Protein AF-A0A1H3K9R6-F1 (afdb_monomer)

Sequence (189 aa):
MIKTRIEKKATNISVLAAIGVRRDGQKVLLAIRNMGGESTAAWRQFLDDLDARDLKRPEFAIVDGAPGLEAALVALWGDDLPIQRCTVHKHRNLLAHAPEHVQDELTEDYRDMIYADTADEVEQKRKAFLRKWHLKCRAVADSLGSLESTAEAVPSELRSANTSRSCRASKVRELESGSLGNCNQINGS

Secondary structure (DSSP, 8-state):
-EEEEETTEEEEE--EEEEEE-TT--EEEEEEE--SS--HHHHHHHHHHHHTTT-PPPS-EEE---HHHHHHHHHHH-TTS-EEE-HHHHHHHHHHHS-GGGHHHHHHHHHHHHT-SSHHHHHHHHHHHHHHHHHH-HHHHHHH-SSS-S-S---GGGHHHHHSTT--SEEEE----S-----------

Nearest PDB structures (foldseek):
  6xgx-assembly1_B  TM=8.208E-01  e=1.253E-06  Acetivibrio thermocellus ATCC 27405
  6xg8-assembly1_A  TM=7.656E-01  e=5.346E-05  Acetivibrio thermocellus ATCC 27405
  6xgw-assembly1_B  TM=8.226E-01  e=2.516E-04  Acetivibrio thermocellus ATCC 27405
  6xg8-assembly1_B  TM=7.875E-01  e=2.835E-04  Acetivibrio thermocellus ATCC 27405

Mean predicted aligned error: 10.32 Å

pLDDT: mean 76.58, std 21.95, range [25.58, 97.94]

Solvent-accessible surface area (backbone atoms only — not comparable to full-atom values): 11107 Å² total; per-residue (Å²): 116,48,84,40,74,58,94,89,39,84,42,79,41,55,60,52,37,34,29,33,35,42,90,89,66,50,76,41,81,75,47,73,45,74,60,87,53,71,44,36,68,41,37,34,57,55,48,50,57,39,42,76,69,66,53,61,84,44,80,40,35,35,34,73,68,55,66,21,46,55,53,24,48,34,75,73,64,38,85,84,50,48,63,31,50,28,56,56,50,48,49,54,54,36,49,74,51,42,61,76,95,50,41,66,63,49,50,49,58,50,48,59,25,77,65,43,92,43,56,69,52,24,52,53,38,46,55,52,48,41,60,52,27,49,72,76,38,47,58,28,33,52,68,72,60,90,73,86,47,83,58,68,75,66,54,78,85,46,48,70,68,44,65,42,95,77,63,82,30,41,28,38,30,54,85,84,87,78,79,90,74,87,81,85,81,87,83,89,134

Structure (mmCIF, N/CA/C/O backbone):
data_AF-A0A1H3K9R6-F1
#
_entry.id   AF-A0A1H3K9R6-F1
#
loop_
_atom_site.group_PDB
_atom_site.id
_atom_site.type_symbol
_atom_site.label_atom_id
_atom_site.label_alt_id
_atom_site.label_comp_id
_atom_site.label_asym_id
_atom_site.label_entity_id
_atom_site.label_seq_id
_atom_site.pdbx_PDB_ins_code
_atom_site.Cartn_x
_atom_site.Cartn_y
_atom_site.Cartn_z
_atom_site.occupancy
_atom_site.B_iso_or_equiv
_atom_site.auth_seq_id
_atom_site.auth_comp_id
_atom_site.auth_asym_id
_atom_site.auth_atom_id
_atom_site.pdbx_PDB_model_num
ATOM 1 N N . MET A 1 1 ? 15.599 -2.811 4.696 1.00 58.03 1 MET A N 1
ATOM 2 C CA . MET A 1 1 ? 16.923 -2.331 5.133 1.00 58.03 1 MET A CA 1
ATOM 3 C C . MET A 1 1 ? 17.788 -3.516 5.526 1.00 58.03 1 MET A C 1
ATOM 5 O O . MET A 1 1 ? 17.399 -4.281 6.405 1.00 58.03 1 MET A O 1
ATOM 9 N N . ILE A 1 2 ? 18.908 -3.699 4.830 1.00 65.44 2 ILE A N 1
ATOM 10 C CA . ILE A 1 2 ? 19.890 -4.751 5.114 1.00 65.44 2 ILE A CA 1
ATOM 11 C C . ILE A 1 2 ? 21.115 -4.071 5.726 1.00 65.44 2 ILE A C 1
ATOM 13 O O . ILE A 1 2 ? 21.633 -3.104 5.164 1.00 65.44 2 ILE A O 1
ATOM 17 N N . LYS A 1 3 ? 21.562 -4.557 6.889 1.00 66.31 3 LYS A N 1
ATOM 18 C CA . LYS A 1 3 ? 22.838 -4.139 7.475 1.00 66.31 3 LYS A CA 1
ATOM 19 C C . LYS A 1 3 ? 23.950 -4.805 6.682 1.00 66.31 3 LYS A C 1
ATOM 21 O O . LYS A 1 3 ? 24.054 -6.028 6.678 1.00 66.31 3 LYS A O 1
ATOM 26 N N . THR A 1 4 ? 24.770 -4.004 6.023 1.00 65.06 4 THR A N 1
ATOM 27 C CA . THR A 1 4 ? 25.935 -4.486 5.279 1.00 65.06 4 THR A CA 1
ATOM 28 C C . THR A 1 4 ? 27.189 -3.807 5.812 1.00 65.06 4 THR A C 1
ATOM 30 O O . THR A 1 4 ? 27.116 -2.739 6.423 1.00 65.06 4 THR A O 1
ATOM 33 N N . ARG A 1 5 ? 28.348 -4.441 5.636 1.00 64.88 5 ARG A N 1
ATOM 34 C CA . ARG A 1 5 ? 29.635 -3.851 6.003 1.00 64.88 5 ARG A CA 1
ATOM 35 C C . ARG A 1 5 ? 30.347 -3.430 4.724 1.00 64.88 5 ARG A C 1
ATOM 37 O O . ARG A 1 5 ? 30.852 -4.285 4.007 1.00 64.88 5 ARG A O 1
ATOM 44 N N . ILE A 1 6 ? 30.386 -2.127 4.463 1.00 71.38 6 ILE A N 1
ATOM 45 C CA . ILE A 1 6 ? 31.146 -1.524 3.361 1.00 71.38 6 ILE A CA 1
ATOM 46 C C . ILE A 1 6 ? 32.340 -0.803 3.989 1.00 71.38 6 ILE A C 1
ATOM 48 O O . ILE A 1 6 ? 32.167 -0.046 4.940 1.00 71.38 6 ILE A O 1
ATOM 52 N N . GLU A 1 7 ? 33.559 -1.100 3.528 1.00 61.25 7 GLU A N 1
ATOM 53 C CA . GLU A 1 7 ? 34.804 -0.472 4.015 1.00 61.25 7 GLU A CA 1
ATOM 54 C C . GLU A 1 7 ? 34.930 -0.424 5.553 1.00 61.25 7 GLU A C 1
ATOM 56 O O . GLU A 1 7 ? 35.248 0.596 6.161 1.00 61.25 7 GLU A O 1
ATOM 61 N N . LYS A 1 8 ? 34.643 -1.554 6.216 1.00 64.25 8 LYS A N 1
ATOM 62 C CA . LYS A 1 8 ? 34.654 -1.720 7.688 1.00 64.25 8 LYS A CA 1
ATOM 63 C C . LYS A 1 8 ? 33.611 -0.889 8.459 1.00 64.25 8 LYS A C 1
ATOM 65 O O . LYS A 1 8 ? 33.508 -1.073 9.673 1.00 64.25 8 LYS A O 1
ATOM 70 N N . LYS A 1 9 ? 32.773 -0.083 7.799 1.00 61.00 9 LYS A N 1
ATOM 71 C CA . LYS A 1 9 ? 31.630 0.615 8.408 1.00 61.00 9 LYS A CA 1
ATOM 72 C C . LYS A 1 9 ? 30.334 -0.163 8.186 1.00 61.00 9 LYS A C 1
ATOM 74 O O . LYS A 1 9 ? 30.090 -0.711 7.113 1.00 61.00 9 LYS A O 1
ATOM 79 N N . ALA A 1 10 ? 29.520 -0.257 9.236 1.00 69.12 10 ALA A N 1
ATOM 80 C CA . ALA A 1 10 ? 28.186 -0.832 9.137 1.00 69.12 10 ALA A CA 1
ATOM 81 C C . ALA A 1 10 ? 27.250 0.216 8.527 1.00 69.12 10 ALA A C 1
ATOM 83 O O . ALA A 1 10 ? 26.953 1.223 9.168 1.00 69.12 10 ALA A O 1
ATOM 84 N N . THR A 1 11 ? 26.796 -0.036 7.304 1.00 70.88 11 THR A N 1
ATOM 85 C CA . THR A 1 11 ? 25.913 0.863 6.562 1.00 70.88 11 THR A CA 1
ATOM 86 C C . THR A 1 11 ? 24.599 0.153 6.278 1.00 70.88 11 THR A C 1
ATOM 88 O O . THR A 1 11 ? 24.551 -1.019 5.885 1.00 70.88 11 THR A O 1
ATOM 91 N N . ASN A 1 12 ? 23.511 0.878 6.502 1.00 70.75 12 ASN A N 1
ATOM 92 C CA . ASN A 1 12 ? 22.177 0.439 6.146 1.00 70.75 12 ASN A CA 1
ATOM 93 C C . ASN A 1 12 ? 21.942 0.704 4.662 1.00 70.75 12 ASN A C 1
ATOM 95 O O . ASN A 1 12 ? 22.048 1.843 4.219 1.00 70.75 12 ASN A O 1
ATOM 99 N N . ILE A 1 13 ? 21.599 -0.343 3.916 1.00 76.00 13 ILE A N 1
ATOM 100 C CA . ILE A 1 13 ? 21.262 -0.236 2.497 1.00 76.00 13 ILE A CA 1
ATOM 101 C C . ILE A 1 13 ? 19.768 -0.510 2.315 1.00 76.00 13 ILE A C 1
ATOM 103 O O . ILE A 1 13 ? 19.229 -1.495 2.848 1.00 76.00 13 ILE A O 1
ATOM 107 N N . SER A 1 14 ? 19.102 0.372 1.568 1.00 77.25 14 SER A N 1
ATOM 108 C CA . SER A 1 14 ? 17.768 0.119 1.025 1.00 77.25 14 SER A CA 1
ATOM 109 C C . SER A 1 14 ? 17.888 -0.728 -0.233 1.00 77.25 14 SER A C 1
ATOM 111 O O . SER A 1 14 ? 18.695 -0.457 -1.118 1.00 77.25 14 SER A O 1
ATOM 113 N N . VAL A 1 15 ? 17.086 -1.785 -0.282 1.00 86.69 15 VAL A N 1
ATOM 114 C CA . VAL A 1 15 ? 16.981 -2.668 -1.439 1.00 86.69 15 VAL A CA 1
ATOM 115 C C . VAL A 1 15 ? 15.548 -2.624 -1.924 1.00 86.69 15 VAL A C 1
ATOM 117 O O . VAL A 1 15 ? 14.623 -2.672 -1.113 1.00 86.69 15 VAL A O 1
ATOM 120 N N . LEU A 1 16 ? 15.390 -2.541 -3.236 1.00 89.00 16 LEU A N 1
ATOM 121 C CA . LEU A 1 16 ? 14.106 -2.632 -3.903 1.00 89.00 16 LEU A CA 1
ATOM 122 C C . LEU A 1 16 ? 13.846 -4.101 -4.208 1.00 89.00 16 LEU A C 1
ATOM 124 O O . LEU A 1 16 ? 14.759 -4.829 -4.609 1.00 89.00 16 LEU A O 1
ATOM 128 N N . ALA A 1 17 ? 12.617 -4.547 -3.985 1.00 90.00 17 ALA A N 1
ATOM 129 C CA . ALA A 1 17 ? 12.212 -5.917 -4.241 1.00 90.00 17 ALA A CA 1
ATOM 130 C C . ALA A 1 17 ? 10.830 -5.945 -4.890 1.00 90.00 17 ALA A C 1
ATOM 132 O O . ALA A 1 17 ? 9.936 -5.206 -4.478 1.00 90.00 17 ALA A O 1
ATOM 133 N N . ALA A 1 18 ? 10.659 -6.850 -5.853 1.00 90.19 18 ALA A N 1
ATOM 134 C CA . ALA A 1 18 ? 9.374 -7.164 -6.464 1.00 90.19 18 ALA A CA 1
ATOM 135 C C . ALA A 1 18 ? 9.042 -8.638 -6.253 1.00 90.19 18 ALA A C 1
ATOM 137 O O . ALA A 1 18 ? 9.869 -9.520 -6.506 1.00 90.19 18 ALA A O 1
ATOM 138 N N . ILE A 1 19 ? 7.820 -8.903 -5.796 1.00 89.31 19 ILE A N 1
ATOM 139 C CA . ILE A 1 19 ? 7.291 -10.257 -5.639 1.00 89.31 19 ILE A CA 1
ATOM 140 C C . ILE A 1 19 ? 6.080 -10.415 -6.552 1.00 89.31 19 ILE A C 1
ATOM 142 O O . ILE A 1 19 ? 5.066 -9.741 -6.389 1.00 89.31 19 ILE A O 1
ATOM 146 N N . GLY A 1 20 ? 6.178 -11.359 -7.474 1.00 88.12 20 GLY A N 1
ATOM 147 C CA . GLY A 1 20 ? 5.079 -11.816 -8.296 1.00 88.12 20 GLY A CA 1
ATOM 148 C C . GLY A 1 20 ? 4.116 -12.669 -7.481 1.00 88.12 20 GLY A C 1
ATOM 149 O O . GLY A 1 20 ? 4.557 -13.451 -6.631 1.00 88.12 20 GLY A O 1
ATOM 150 N N . VAL A 1 21 ? 2.813 -12.557 -7.731 1.00 85.12 21 VAL A N 1
ATOM 151 C CA . VAL A 1 21 ? 1.867 -13.615 -7.346 1.00 85.12 21 VAL A CA 1
ATOM 152 C C . VAL A 1 21 ? 1.176 -14.173 -8.567 1.00 85.12 21 VAL A C 1
ATOM 154 O O . VAL A 1 21 ? 0.547 -13.444 -9.327 1.00 85.12 21 VAL A O 1
ATOM 157 N N . ARG A 1 22 ? 1.315 -15.486 -8.727 1.00 80.50 22 ARG A N 1
ATOM 158 C CA . ARG A 1 22 ? 0.667 -16.263 -9.776 1.00 80.50 22 ARG A CA 1
ATOM 159 C C . ARG A 1 22 ? -0.803 -16.496 -9.438 1.00 80.50 22 ARG A C 1
ATOM 161 O O . ARG A 1 22 ? -1.236 -16.321 -8.299 1.00 80.50 22 ARG A O 1
ATOM 168 N N . ARG A 1 23 ? -1.583 -16.908 -10.438 1.00 76.94 23 ARG A N 1
ATOM 169 C CA . ARG A 1 23 ? -3.021 -17.204 -10.287 1.00 76.94 23 ARG A CA 1
ATOM 170 C C . ARG A 1 23 ? -3.313 -18.306 -9.267 1.00 76.94 23 ARG A C 1
ATOM 172 O O . ARG A 1 23 ? -4.346 -18.257 -8.617 1.00 76.94 23 ARG A O 1
ATOM 179 N N . ASP A 1 24 ? -2.393 -19.248 -9.101 1.00 78.38 24 ASP A N 1
ATOM 180 C CA . ASP A 1 24 ? -2.454 -20.312 -8.091 1.00 78.38 24 ASP A CA 1
ATOM 181 C C . ASP A 1 24 ? -2.099 -19.830 -6.666 1.00 78.38 24 ASP A C 1
ATOM 183 O O . ASP A 1 24 ? -2.077 -20.619 -5.723 1.00 78.38 24 ASP A O 1
ATOM 187 N N . GLY A 1 25 ? -1.805 -18.536 -6.493 1.00 74.12 25 GLY A N 1
ATOM 188 C CA . GLY A 1 25 ? -1.407 -17.935 -5.223 1.00 74.12 25 GLY A CA 1
ATOM 189 C C . GLY A 1 25 ? 0.084 -18.074 -4.897 1.00 74.12 25 GLY A C 1
ATOM 190 O O . GLY A 1 25 ? 0.531 -17.548 -3.869 1.00 74.12 25 GLY A O 1
ATOM 191 N N . GLN A 1 26 ? 0.880 -18.728 -5.752 1.00 80.44 26 GLN A N 1
ATOM 192 C CA . GLN A 1 26 ? 2.314 -18.885 -5.536 1.00 80.44 26 GLN A CA 1
ATOM 193 C C . GLN A 1 26 ? 3.020 -17.527 -5.600 1.00 80.44 26 GLN A C 1
ATOM 195 O O . GLN A 1 26 ? 2.862 -16.753 -6.546 1.00 80.44 26 GLN A O 1
ATOM 200 N N . LYS A 1 27 ? 3.844 -17.248 -4.585 1.00 82.88 27 LYS A N 1
ATOM 201 C CA . LYS A 1 27 ? 4.715 -16.068 -4.538 1.00 82.88 27 LYS A CA 1
ATOM 202 C C . LYS A 1 27 ? 6.049 -16.386 -5.199 1.00 82.88 27 LYS A C 1
ATOM 204 O O . LYS A 1 27 ? 6.690 -17.366 -4.829 1.00 82.88 27 LYS A O 1
ATOM 209 N N . VAL A 1 28 ? 6.490 -15.523 -6.105 1.00 86.00 28 VAL A N 1
ATOM 210 C CA . VAL A 1 28 ? 7.767 -15.650 -6.817 1.00 86.00 28 VAL A CA 1
ATOM 211 C C . VAL A 1 28 ? 8.558 -14.361 -6.639 1.00 86.00 28 VAL A C 1
ATOM 213 O O . VAL A 1 28 ? 8.028 -13.276 -6.843 1.00 86.00 28 VAL A O 1
ATOM 216 N N . LEU A 1 29 ? 9.825 -14.447 -6.236 1.00 89.25 29 LEU A N 1
ATOM 217 C CA . LEU A 1 29 ? 10.700 -13.275 -6.217 1.00 89.25 29 LEU A CA 1
ATOM 218 C C . LEU A 1 29 ? 11.098 -12.940 -7.660 1.00 89.25 29 LEU A C 1
ATOM 220 O O . LEU A 1 29 ? 11.804 -13.725 -8.285 1.00 89.25 29 LEU A O 1
ATOM 224 N N . LEU A 1 30 ? 10.661 -11.789 -8.174 1.00 90.00 30 LEU A N 1
ATOM 225 C CA . LEU A 1 30 ? 10.955 -11.363 -9.549 1.00 90.00 30 LEU A CA 1
ATOM 226 C C . LEU A 1 30 ? 12.315 -10.666 -9.647 1.00 90.00 30 LEU A C 1
ATOM 228 O O . LEU A 1 30 ? 13.065 -10.849 -10.608 1.00 90.00 30 LEU A O 1
ATOM 232 N N . ALA A 1 31 ? 12.625 -9.841 -8.644 1.00 90.19 31 ALA A N 1
ATOM 233 C CA . ALA A 1 31 ? 13.896 -9.145 -8.532 1.00 90.19 31 ALA A CA 1
ATOM 234 C C . ALA A 1 31 ? 14.149 -8.631 -7.115 1.00 90.19 31 ALA A C 1
ATOM 236 O O . ALA A 1 31 ? 13.226 -8.310 -6.364 1.00 90.19 31 ALA A O 1
ATOM 237 N N . ILE A 1 32 ? 15.435 -8.494 -6.800 1.00 90.75 32 ILE A N 1
ATOM 238 C CA . ILE A 1 32 ? 15.946 -7.707 -5.683 1.00 90.75 32 ILE A CA 1
ATOM 239 C C . ILE A 1 32 ? 17.186 -6.945 -6.159 1.00 90.75 32 ILE A C 1
ATOM 241 O O . ILE A 1 32 ? 18.069 -7.527 -6.802 1.00 90.75 32 ILE A O 1
ATOM 245 N N . ARG A 1 33 ? 17.240 -5.638 -5.895 1.00 87.94 33 ARG A N 1
ATOM 246 C CA . ARG A 1 33 ? 18.336 -4.759 -6.332 1.00 87.94 33 ARG A CA 1
ATOM 247 C C . ARG A 1 33 ? 18.634 -3.692 -5.288 1.00 87.94 33 ARG A C 1
ATOM 249 O O . ARG A 1 33 ? 17.738 -3.198 -4.612 1.00 87.94 33 ARG A O 1
ATOM 256 N N . ASN A 1 34 ? 19.903 -3.319 -5.175 1.00 87.88 34 ASN A N 1
ATOM 257 C CA . ASN A 1 34 ? 20.307 -2.109 -4.471 1.00 87.88 34 ASN A CA 1
ATOM 258 C C . ASN A 1 34 ? 20.388 -0.968 -5.489 1.00 87.88 34 ASN A C 1
ATOM 260 O O . ASN A 1 34 ? 21.251 -1.008 -6.360 1.00 87.88 34 ASN A O 1
ATOM 264 N N . MET A 1 35 ? 19.512 0.027 -5.358 1.00 84.50 35 MET A N 1
ATOM 265 C CA . MET A 1 35 ? 19.453 1.184 -6.261 1.00 84.50 35 MET A CA 1
ATOM 266 C C . MET A 1 35 ? 19.968 2.476 -5.610 1.00 84.50 35 MET A C 1
ATOM 268 O O . MET A 1 35 ? 19.816 3.555 -6.170 1.00 84.50 35 MET A O 1
ATOM 272 N N . GLY A 1 36 ? 20.535 2.399 -4.400 1.00 80.94 36 GLY A N 1
ATOM 273 C CA . GLY A 1 36 ? 21.024 3.575 -3.671 1.00 80.94 36 GLY A CA 1
ATOM 274 C C . GLY A 1 36 ? 19.928 4.500 -3.121 1.00 80.94 36 GLY A C 1
ATOM 275 O O . GLY A 1 36 ? 20.252 5.502 -2.489 1.00 80.94 36 GLY A O 1
ATOM 276 N N . GLY A 1 37 ? 18.647 4.166 -3.310 1.00 84.56 37 GLY A N 1
ATOM 277 C CA . GLY A 1 37 ? 17.512 4.935 -2.804 1.00 84.56 37 GLY A CA 1
ATOM 278 C C . GLY A 1 37 ? 16.159 4.416 -3.298 1.00 84.56 37 GLY A C 1
ATOM 279 O O . GLY A 1 37 ? 16.086 3.424 -4.018 1.00 84.56 37 GLY A O 1
ATOM 280 N N . GLU A 1 38 ? 15.096 5.115 -2.899 1.00 87.25 38 GLU A N 1
ATOM 281 C CA . GLU A 1 38 ? 13.683 4.803 -3.195 1.00 87.25 38 GLU A CA 1
ATOM 282 C C . GLU A 1 38 ? 13.015 5.940 -3.999 1.00 87.25 38 GLU A C 1
ATOM 284 O O . GLU A 1 38 ? 11.810 6.175 -3.908 1.00 87.25 38 GLU A O 1
ATOM 289 N N . SER A 1 39 ? 13.814 6.690 -4.769 1.00 90.25 39 SER A N 1
ATOM 290 C CA . SER A 1 39 ? 13.314 7.758 -5.639 1.00 90.25 39 SER A CA 1
ATOM 291 C C . SER A 1 39 ? 12.481 7.193 -6.792 1.00 90.25 39 SER A C 1
ATOM 293 O O . SER A 1 39 ? 12.645 6.036 -7.182 1.00 90.25 39 SER A O 1
ATOM 295 N N . THR A 1 40 ? 11.628 8.025 -7.395 1.00 92.31 40 THR A N 1
ATOM 296 C CA . THR A 1 40 ? 10.857 7.642 -8.590 1.00 92.31 40 THR A CA 1
ATOM 297 C C . THR A 1 40 ? 11.757 7.134 -9.712 1.00 92.31 40 THR A C 1
ATOM 299 O O 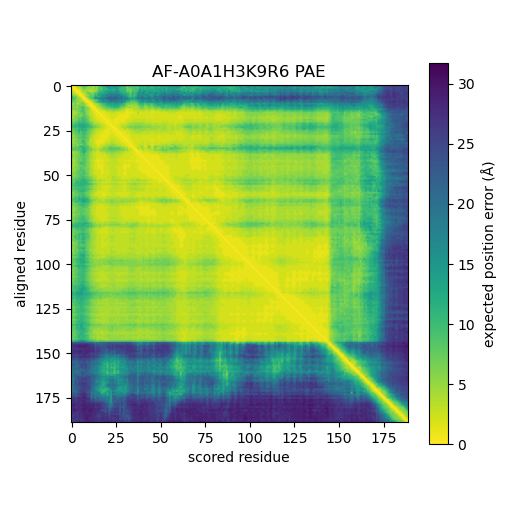. THR A 1 40 ? 11.445 6.128 -10.336 1.00 92.31 40 THR A O 1
ATOM 302 N N . ALA A 1 41 ? 12.911 7.772 -9.933 1.00 93.00 41 ALA A N 1
ATOM 303 C CA . ALA A 1 41 ? 13.875 7.338 -10.944 1.00 93.00 41 ALA A CA 1
ATOM 304 C C . ALA A 1 41 ? 14.471 5.953 -10.631 1.00 93.00 41 ALA A C 1
ATOM 306 O O . ALA A 1 41 ? 14.577 5.119 -11.527 1.00 93.00 41 ALA A O 1
ATOM 307 N N . ALA A 1 42 ? 14.808 5.684 -9.364 1.00 92.06 42 ALA A N 1
ATOM 308 C CA . ALA A 1 42 ? 15.322 4.382 -8.939 1.00 92.06 42 ALA A CA 1
ATOM 309 C C . ALA A 1 42 ? 14.280 3.269 -9.131 1.00 92.06 42 ALA A C 1
ATOM 311 O O . ALA A 1 42 ? 14.606 2.194 -9.636 1.00 92.06 42 ALA A O 1
ATOM 312 N N . TRP A 1 43 ? 13.019 3.537 -8.774 1.00 94.31 43 TRP A N 1
ATOM 313 C CA . TRP A 1 43 ? 11.914 2.610 -9.011 1.00 94.31 43 TRP A CA 1
ATOM 314 C C . TRP A 1 43 ? 11.614 2.423 -10.495 1.00 94.31 43 TRP A C 1
ATOM 316 O O . TRP A 1 43 ? 11.386 1.293 -10.913 1.00 94.31 43 TRP A O 1
ATOM 326 N N . ARG A 1 44 ? 11.668 3.489 -11.300 1.00 94.19 44 ARG A N 1
ATOM 327 C CA . ARG A 1 44 ? 11.451 3.408 -12.746 1.00 94.19 44 ARG A CA 1
ATOM 328 C C . ARG A 1 44 ? 12.497 2.523 -13.412 1.00 94.19 44 ARG A C 1
ATOM 330 O O . ARG A 1 44 ? 12.123 1.569 -14.073 1.00 94.19 44 ARG A O 1
ATOM 337 N N . GLN A 1 45 ? 13.779 2.747 -13.128 1.00 94.44 45 GLN A N 1
ATOM 338 C CA . GLN A 1 45 ? 14.855 1.896 -13.639 1.00 94.44 45 GLN A CA 1
ATOM 339 C C . GLN A 1 45 ? 14.682 0.426 -13.216 1.00 94.44 45 GLN A C 1
ATOM 341 O O . GLN A 1 45 ? 14.941 -0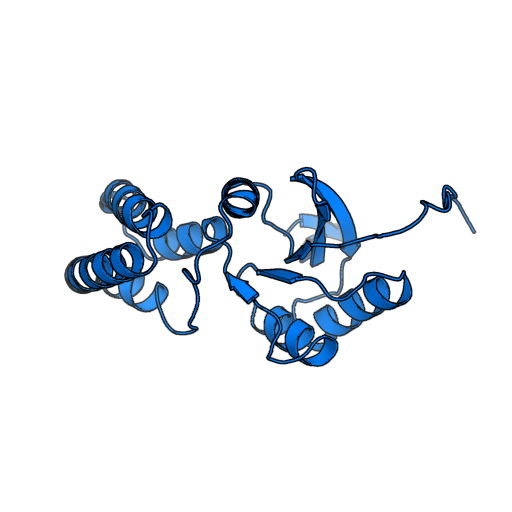.485 -13.998 1.00 94.44 45 GLN A O 1
ATOM 346 N N . PHE A 1 46 ? 14.244 0.185 -11.977 1.00 93.06 46 PHE A N 1
ATOM 347 C CA . PHE A 1 46 ? 13.973 -1.163 -11.478 1.00 93.06 46 PHE A CA 1
ATOM 348 C C . PHE A 1 46 ? 12.784 -1.837 -12.186 1.00 93.06 46 PHE A C 1
ATOM 350 O O . PHE A 1 46 ? 12.835 -3.038 -12.443 1.00 93.06 46 PHE A O 1
ATOM 357 N N . LEU A 1 47 ? 11.722 -1.086 -12.490 1.00 93.62 47 LEU A N 1
ATOM 358 C CA . LEU A 1 47 ? 10.549 -1.589 -13.206 1.00 93.62 47 LEU A CA 1
ATOM 359 C C . LEU A 1 47 ? 10.818 -1.772 -14.705 1.00 93.62 47 LEU A C 1
ATOM 361 O O . LEU A 1 47 ? 10.385 -2.774 -15.259 1.00 93.62 47 LEU A O 1
ATOM 365 N N . ASP A 1 48 ? 11.584 -0.882 -15.337 1.00 93.88 48 ASP A N 1
ATOM 366 C CA . ASP A 1 48 ? 11.982 -1.009 -16.744 1.00 93.88 48 ASP A CA 1
ATOM 367 C C . ASP A 1 48 ? 12.831 -2.277 -16.973 1.00 93.88 48 ASP A C 1
ATOM 369 O O . ASP A 1 48 ? 12.657 -2.964 -17.972 1.00 93.88 48 ASP A O 1
ATOM 373 N N . ASP A 1 49 ? 13.707 -2.650 -16.027 1.00 93.94 49 ASP A N 1
ATOM 374 C CA . ASP A 1 49 ? 14.451 -3.927 -16.070 1.00 93.94 49 ASP A CA 1
ATOM 375 C C . ASP A 1 49 ? 13.530 -5.154 -15.985 1.00 93.94 49 ASP A C 1
ATOM 377 O O . ASP A 1 49 ? 13.844 -6.215 -16.525 1.00 93.94 49 ASP A O 1
ATOM 381 N N . LEU A 1 50 ? 12.406 -5.037 -15.280 1.00 93.00 50 LEU A N 1
ATOM 382 C CA . LEU A 1 50 ? 11.415 -6.103 -15.212 1.00 93.00 50 LEU A CA 1
ATOM 383 C C . LEU A 1 50 ? 10.585 -6.174 -16.500 1.00 93.00 50 LEU A C 1
ATOM 385 O O . LEU A 1 50 ? 10.390 -7.269 -17.019 1.00 93.00 50 LEU A O 1
ATOM 389 N N . ASP A 1 51 ? 10.145 -5.031 -17.028 1.00 91.81 51 ASP A N 1
ATOM 390 C CA . ASP A 1 51 ? 9.404 -4.925 -18.294 1.00 91.81 51 ASP A CA 1
ATOM 391 C C . ASP A 1 51 ? 10.241 -5.437 -19.480 1.00 91.81 51 ASP A C 1
ATOM 393 O O . ASP A 1 51 ? 9.771 -6.246 -20.277 1.00 91.81 51 ASP A O 1
ATOM 397 N N . ALA A 1 52 ? 11.537 -5.103 -19.516 1.00 93.56 52 ALA A N 1
ATOM 398 C CA . ALA A 1 52 ? 12.493 -5.626 -20.495 1.00 93.56 52 ALA A CA 1
ATOM 399 C C . ALA A 1 52 ? 12.733 -7.144 -20.379 1.00 93.56 52 ALA A C 1
ATOM 401 O O . ALA A 1 52 ? 13.213 -7.768 -21.324 1.00 93.56 52 ALA A O 1
ATOM 402 N N . ARG A 1 53 ? 12.406 -7.744 -19.226 1.00 92.38 53 ARG A N 1
ATOM 403 C CA . ARG A 1 53 ? 12.374 -9.200 -19.000 1.00 92.38 53 ARG A CA 1
ATOM 404 C C . ARG A 1 53 ? 10.970 -9.782 -19.183 1.00 92.38 53 ARG A C 1
ATOM 406 O O . ARG A 1 53 ? 10.669 -10.831 -18.621 1.00 92.38 53 ARG A O 1
ATOM 413 N N . ASP A 1 54 ? 10.142 -9.091 -19.960 1.00 90.56 54 ASP A N 1
ATOM 414 C CA . ASP A 1 54 ? 8.787 -9.466 -20.349 1.00 90.56 54 ASP A CA 1
ATOM 415 C C . ASP A 1 54 ? 7.729 -9.441 -19.240 1.00 90.56 54 ASP A C 1
ATOM 417 O O . ASP A 1 54 ? 6.613 -9.915 -19.472 1.00 90.56 54 ASP A O 1
ATOM 421 N N . LEU A 1 55 ? 8.004 -8.812 -18.088 1.00 88.94 55 LEU A N 1
ATOM 422 C CA . LEU A 1 55 ? 6.985 -8.637 -17.053 1.00 88.94 55 LEU A CA 1
ATOM 423 C C . LEU A 1 55 ? 5.820 -7.808 -17.599 1.00 88.94 55 LEU A C 1
ATOM 425 O O . LEU A 1 55 ? 5.931 -6.601 -17.803 1.00 88.94 55 LEU A O 1
ATOM 429 N N . LYS A 1 56 ? 4.672 -8.454 -17.793 1.00 87.81 56 LYS A N 1
ATOM 430 C CA . LYS A 1 56 ? 3.471 -7.773 -18.281 1.00 87.81 56 LYS A CA 1
ATOM 431 C C . LYS A 1 56 ? 2.868 -6.874 -17.204 1.00 87.81 56 LYS A C 1
ATOM 433 O O . LYS A 1 56 ? 3.034 -7.104 -16.003 1.00 87.81 56 LYS A O 1
ATOM 438 N N . ARG A 1 57 ? 2.110 -5.869 -17.657 1.00 88.94 57 ARG A N 1
ATOM 439 C CA . ARG A 1 57 ? 1.328 -4.985 -16.785 1.00 88.94 57 ARG A CA 1
ATOM 440 C C . ARG A 1 57 ? 0.488 -5.822 -15.806 1.00 88.94 57 ARG A C 1
ATOM 442 O O . ARG A 1 57 ? -0.282 -6.671 -16.262 1.00 88.94 57 ARG A O 1
ATOM 449 N N . PRO A 1 58 ? 0.587 -5.578 -14.488 1.00 87.25 58 PRO A N 1
ATOM 450 C CA . PRO A 1 58 ? -0.232 -6.290 -13.525 1.00 87.25 58 PRO A CA 1
ATOM 451 C C . PRO A 1 58 ? -1.691 -5.860 -13.553 1.00 87.25 58 PRO A C 1
ATOM 453 O O . PRO A 1 58 ? -2.012 -4.709 -13.829 1.00 87.25 58 PRO A O 1
ATOM 456 N N . GLU A 1 59 ? -2.571 -6.769 -13.142 1.00 85.38 59 GLU A N 1
ATOM 457 C CA . GLU A 1 59 ? -3.969 -6.433 -12.838 1.00 85.38 59 GLU A CA 1
ATOM 458 C C . GLU A 1 59 ? -4.107 -5.595 -11.558 1.00 85.38 59 GLU A C 1
ATOM 460 O O . GLU A 1 59 ? -5.082 -4.874 -11.381 1.00 85.38 59 GLU A O 1
ATOM 465 N N . PHE A 1 60 ? -3.161 -5.749 -10.628 1.00 84.56 60 PHE A N 1
ATOM 466 C CA . PHE A 1 60 ? -3.207 -5.143 -9.304 1.00 84.56 60 PHE A CA 1
ATOM 467 C C . PHE A 1 60 ? -1.803 -5.051 -8.715 1.00 84.56 60 PHE A C 1
ATOM 469 O O . PHE A 1 60 ? -1.036 -6.023 -8.781 1.00 84.56 60 PHE A O 1
ATOM 476 N N . ALA A 1 61 ? -1.488 -3.917 -8.095 1.00 88.00 61 ALA A N 1
ATOM 477 C CA . ALA A 1 61 ? -0.231 -3.707 -7.399 1.00 88.00 61 ALA A CA 1
ATOM 478 C C . ALA A 1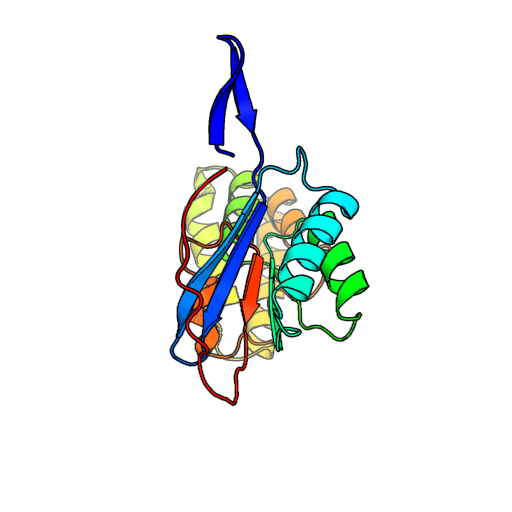 61 ? -0.444 -3.471 -5.900 1.00 88.00 61 ALA A C 1
ATOM 480 O O . ALA A 1 61 ? -1.276 -2.662 -5.500 1.00 88.00 61 ALA A O 1
ATOM 481 N N . ILE A 1 62 ? 0.345 -4.147 -5.056 1.00 85.94 62 ILE A N 1
ATOM 482 C CA . ILE A 1 62 ? 0.396 -3.853 -3.612 1.00 85.94 62 ILE A CA 1
ATOM 483 C C . ILE A 1 62 ? 1.724 -3.185 -3.288 1.00 85.94 62 ILE A C 1
ATOM 485 O O . ILE A 1 62 ? 2.781 -3.775 -3.515 1.00 85.94 62 ILE A O 1
ATOM 489 N N . VAL A 1 63 ? 1.667 -1.992 -2.704 1.00 87.75 63 VAL A N 1
ATOM 490 C CA . VAL A 1 63 ? 2.836 -1.161 -2.386 1.00 87.75 63 VAL A CA 1
ATOM 491 C C . VAL A 1 63 ? 2.886 -0.832 -0.897 1.00 87.75 63 VAL A C 1
ATOM 493 O O . VAL A 1 63 ? 1.880 -0.887 -0.199 1.00 87.75 63 VAL A O 1
ATOM 496 N N . ASP A 1 64 ? 4.046 -0.497 -0.349 1.00 83.12 64 ASP A N 1
ATOM 497 C CA . ASP A 1 64 ? 4.169 -0.078 1.058 1.00 83.12 64 ASP A CA 1
ATOM 498 C C . ASP A 1 64 ? 3.724 1.380 1.313 1.00 83.12 64 ASP A C 1
ATOM 500 O O . ASP A 1 64 ? 3.534 1.792 2.468 1.00 83.12 64 ASP A O 1
ATOM 504 N N . GLY A 1 65 ? 3.468 2.127 0.238 1.00 78.88 65 GLY A N 1
ATOM 505 C CA . GLY A 1 65 ? 3.115 3.543 0.242 1.00 78.88 65 GLY A CA 1
ATOM 506 C C . GLY A 1 65 ? 4.307 4.469 0.008 1.00 78.88 65 GLY A C 1
ATOM 507 O O . GLY A 1 65 ? 4.255 5.621 0.434 1.00 78.88 65 GLY A O 1
ATOM 508 N N . ALA A 1 66 ? 5.403 3.969 -0.578 1.00 83.94 66 ALA A N 1
ATOM 509 C CA . ALA A 1 66 ? 6.503 4.800 -1.054 1.00 83.94 66 ALA A CA 1
ATOM 510 C C . ALA A 1 66 ? 6.050 5.648 -2.265 1.00 83.94 66 ALA A C 1
ATOM 512 O O . ALA A 1 66 ? 5.786 5.080 -3.329 1.00 83.94 66 ALA A O 1
ATOM 513 N N . PRO A 1 67 ? 6.032 6.995 -2.171 1.00 87.19 67 PRO A N 1
ATOM 514 C CA . PRO A 1 67 ? 5.545 7.852 -3.260 1.00 87.19 67 PRO A CA 1
ATOM 515 C C . PRO A 1 67 ? 6.325 7.674 -4.568 1.00 87.19 67 PRO A C 1
ATOM 517 O O . PRO A 1 67 ? 5.767 7.780 -5.656 1.00 87.19 67 PRO A O 1
ATOM 520 N N . GLY A 1 68 ? 7.624 7.365 -4.467 1.00 89.50 68 GLY A N 1
ATOM 521 C CA . GLY A 1 68 ? 8.466 7.107 -5.634 1.00 89.50 68 GLY A CA 1
ATOM 522 C C . GLY A 1 68 ? 8.036 5.869 -6.423 1.00 89.50 68 GLY A C 1
ATOM 523 O O . GLY A 1 68 ? 8.092 5.878 -7.649 1.00 89.50 68 GLY A O 1
ATOM 524 N N . LEU A 1 69 ? 7.571 4.827 -5.733 1.00 90.38 69 LEU A N 1
ATOM 525 C CA . LEU A 1 69 ? 7.084 3.603 -6.362 1.00 90.38 69 LEU A CA 1
ATOM 526 C C . LEU A 1 69 ? 5.731 3.828 -7.034 1.00 90.38 69 LEU A C 1
ATOM 528 O O . LEU A 1 69 ? 5.561 3.426 -8.178 1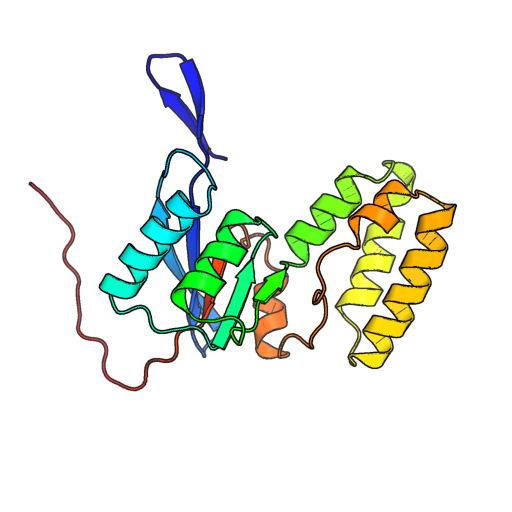.00 90.38 69 LEU A O 1
ATOM 532 N N . GLU A 1 70 ? 4.794 4.482 -6.346 1.00 89.56 70 GLU A N 1
ATOM 533 C CA . GLU A 1 70 ? 3.472 4.799 -6.905 1.00 89.56 70 GLU A CA 1
ATOM 534 C C . GLU A 1 70 ? 3.608 5.629 -8.186 1.00 89.56 70 GLU A C 1
ATOM 536 O O . GLU A 1 70 ? 3.083 5.247 -9.229 1.00 89.56 70 GLU A O 1
ATOM 541 N N . ALA A 1 71 ? 4.423 6.688 -8.148 1.00 91.56 71 ALA A N 1
ATOM 542 C CA . ALA A 1 71 ? 4.701 7.507 -9.324 1.00 91.56 71 ALA A CA 1
ATOM 543 C C . ALA A 1 71 ? 5.370 6.712 -10.462 1.00 91.56 71 ALA A C 1
ATOM 545 O O . ALA A 1 71 ? 5.074 6.946 -11.631 1.00 91.56 71 ALA A O 1
ATOM 546 N N . ALA A 1 72 ? 6.265 5.769 -10.146 1.00 94.19 72 ALA A N 1
ATOM 547 C CA . ALA A 1 72 ? 6.927 4.947 -11.158 1.00 94.19 72 ALA A CA 1
ATOM 548 C C . ALA A 1 72 ? 5.974 3.927 -11.805 1.00 94.19 72 ALA A C 1
ATOM 550 O O . ALA A 1 72 ? 6.051 3.718 -13.014 1.00 94.19 72 ALA A O 1
ATOM 551 N N . LEU A 1 73 ? 5.069 3.330 -11.021 1.00 92.50 73 LEU A N 1
ATOM 552 C CA . LEU A 1 73 ? 4.030 2.418 -11.508 1.00 92.50 73 LEU A CA 1
ATOM 553 C C . LEU A 1 73 ? 3.068 3.138 -12.454 1.00 92.50 73 LEU A C 1
ATOM 555 O O . LEU A 1 73 ? 2.844 2.667 -13.566 1.00 92.50 73 LEU A O 1
ATOM 559 N N . VAL A 1 74 ? 2.572 4.304 -12.039 1.00 92.06 74 VAL A N 1
ATOM 560 C CA . VAL A 1 74 ? 1.716 5.171 -12.859 1.00 92.06 74 VAL A CA 1
ATOM 561 C C . VAL A 1 74 ? 2.418 5.569 -14.159 1.00 92.06 74 VAL A C 1
ATOM 563 O O . VAL A 1 74 ? 1.856 5.436 -15.243 1.00 92.06 74 VAL A O 1
ATOM 566 N N . ALA A 1 75 ? 3.684 5.989 -14.082 1.00 93.81 75 ALA A N 1
ATOM 567 C CA . ALA A 1 75 ? 4.445 6.408 -15.256 1.00 93.81 75 ALA A CA 1
ATOM 568 C C . ALA A 1 75 ? 4.762 5.269 -16.244 1.00 93.81 75 ALA A C 1
ATOM 570 O O . ALA A 1 75 ? 5.136 5.554 -17.385 1.00 93.81 75 ALA A O 1
ATOM 571 N N . LEU A 1 76 ? 4.703 4.005 -15.812 1.00 93.50 76 LEU A N 1
ATOM 572 C CA . LEU A 1 76 ? 4.961 2.839 -16.662 1.00 93.50 76 LEU A CA 1
ATOM 573 C C . LEU A 1 76 ? 3.667 2.218 -17.206 1.00 93.50 76 LEU A C 1
ATOM 575 O O . LEU A 1 76 ? 3.609 1.858 -18.378 1.00 93.50 76 LEU A O 1
ATOM 579 N N . TRP A 1 77 ? 2.635 2.097 -16.369 1.00 92.56 77 TRP A N 1
ATOM 580 C CA . TRP A 1 77 ? 1.436 1.309 -16.667 1.00 92.56 77 TRP A CA 1
ATOM 581 C C . TRP A 1 77 ? 0.119 2.094 -16.642 1.00 92.56 77 TRP A C 1
ATOM 583 O O . TRP A 1 77 ? -0.920 1.493 -16.909 1.00 92.56 77 TRP A O 1
ATOM 593 N N . GLY A 1 78 ? 0.163 3.406 -16.398 1.00 91.75 78 GLY A N 1
ATOM 594 C CA . GLY A 1 78 ? -0.994 4.301 -16.432 1.00 91.75 78 GLY A CA 1
ATOM 595 C C . GLY A 1 78 ? -1.682 4.498 -15.078 1.00 91.75 78 GLY A C 1
ATOM 596 O O . GLY A 1 78 ? -1.508 3.712 -14.145 1.00 91.75 78 GLY A O 1
ATOM 597 N N . ASP A 1 79 ? -2.482 5.565 -14.994 1.00 89.38 79 ASP A N 1
ATOM 598 C CA . ASP A 1 79 ? -3.282 5.931 -13.811 1.00 89.38 79 ASP A CA 1
ATOM 599 C C . ASP A 1 79 ? -4.425 4.940 -13.530 1.00 89.38 79 ASP A C 1
ATOM 601 O O . ASP A 1 79 ? -4.967 4.897 -12.430 1.00 89.38 79 ASP A O 1
ATOM 605 N N . ASP A 1 80 ? -4.802 4.133 -14.524 1.00 88.62 80 ASP A N 1
ATOM 606 C CA . ASP A 1 80 ? -5.850 3.119 -14.433 1.00 88.62 80 ASP A CA 1
ATOM 607 C C . ASP A 1 80 ? -5.351 1.796 -13.827 1.00 88.62 80 ASP A C 1
ATOM 609 O O . ASP A 1 80 ? -6.119 0.841 -13.726 1.00 88.62 80 ASP A O 1
ATOM 613 N N . LEU A 1 81 ? -4.070 1.693 -13.443 1.00 87.00 81 LEU A N 1
ATOM 614 C CA . LEU A 1 81 ? -3.553 0.553 -12.690 1.00 87.00 81 LEU A CA 1
ATOM 615 C C . LEU A 1 81 ? -4.085 0.585 -11.246 1.00 87.00 81 LEU A C 1
ATOM 617 O O . LEU A 1 81 ? -3.742 1.501 -10.499 1.00 87.00 81 LEU A O 1
ATOM 621 N N . PRO A 1 82 ? -4.822 -0.445 -10.793 1.00 86.25 82 PRO A N 1
ATOM 622 C CA . PRO A 1 82 ? -5.243 -0.525 -9.401 1.00 86.25 82 PRO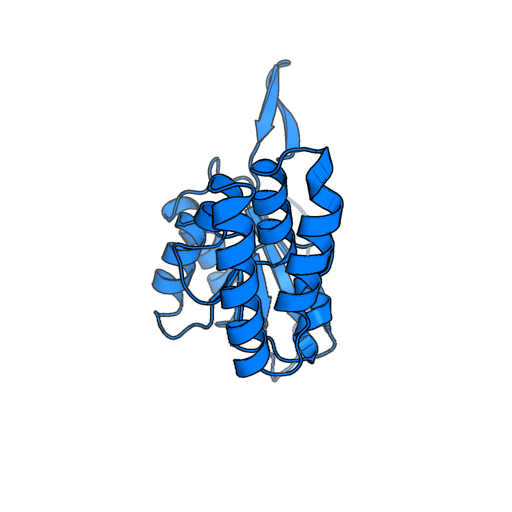 A CA 1
ATOM 623 C C . PRO A 1 82 ? -4.037 -0.710 -8.470 1.00 86.25 82 PRO A C 1
ATOM 625 O O . PRO A 1 82 ? -3.343 -1.735 -8.512 1.00 86.25 82 PRO A O 1
ATOM 628 N N . ILE A 1 83 ? -3.787 0.280 -7.615 1.00 85.81 83 ILE A N 1
ATOM 629 C CA . ILE A 1 83 ? -2.699 0.275 -6.633 1.00 85.81 83 ILE A CA 1
ATOM 630 C C . ILE A 1 83 ? -3.307 0.317 -5.237 1.00 85.81 83 ILE A C 1
ATOM 632 O O . ILE A 1 83 ? -4.067 1.218 -4.911 1.00 85.81 83 ILE A O 1
ATOM 636 N N . GLN A 1 84 ? -2.921 -0.629 -4.385 1.00 84.25 84 GLN A N 1
ATOM 637 C CA . GLN A 1 84 ? -3.327 -0.654 -2.987 1.00 84.25 84 GLN A CA 1
ATOM 638 C C . GLN A 1 84 ? -2.120 -0.573 -2.064 1.00 84.25 84 GLN A C 1
ATOM 640 O O . GLN A 1 84 ? -1.104 -1.254 -2.237 1.00 84.25 84 GLN A O 1
ATOM 645 N N . ARG A 1 85 ? -2.274 0.174 -0.973 1.00 84.12 85 ARG A N 1
ATOM 646 C CA . ARG A 1 85 ? -1.315 0.130 0.124 1.00 84.12 85 ARG A CA 1
ATOM 647 C C . ARG A 1 85 ? -1.417 -1.168 0.929 1.00 84.12 85 ARG A C 1
ATOM 649 O O . ARG A 1 85 ? -2.486 -1.588 1.365 1.00 84.12 85 ARG A O 1
ATOM 656 N N . CYS A 1 86 ? -0.270 -1.771 1.213 1.00 85.50 86 CYS A N 1
ATOM 657 C CA . CYS A 1 86 ? -0.138 -2.979 2.008 1.00 85.50 86 CYS A CA 1
ATOM 658 C C . CYS A 1 86 ? -0.681 -2.764 3.424 1.00 85.50 86 CYS A C 1
ATOM 660 O O . CYS A 1 86 ? -0.162 -1.942 4.189 1.00 85.50 86 CYS A O 1
ATOM 662 N N . THR A 1 87 ? -1.656 -3.583 3.817 1.00 87.00 87 THR A N 1
ATOM 663 C CA . THR A 1 87 ? -2.315 -3.459 5.126 1.00 87.00 87 THR A CA 1
ATOM 664 C C . THR A 1 87 ? -1.367 -3.733 6.294 1.00 87.00 87 THR A C 1
ATOM 666 O O . THR A 1 87 ? -1.508 -3.112 7.345 1.00 87.00 87 THR A O 1
ATOM 669 N N . VAL A 1 88 ? -0.353 -4.589 6.112 1.00 86.44 88 VAL A N 1
ATOM 670 C CA . VAL A 1 88 ? 0.691 -4.861 7.120 1.00 86.44 88 VAL A CA 1
ATOM 671 C C . VAL A 1 88 ? 1.605 -3.652 7.331 1.00 86.44 88 VAL A C 1
ATOM 673 O O . VAL A 1 88 ? 1.958 -3.331 8.468 1.00 86.44 88 VAL A O 1
ATOM 676 N N . HIS A 1 89 ? 2.020 -2.983 6.252 1.00 86.50 89 HIS A N 1
ATOM 677 C CA . HIS A 1 89 ? 2.842 -1.772 6.355 1.00 86.50 89 HIS A CA 1
ATOM 678 C C . HIS A 1 89 ? 2.042 -0.620 6.941 1.00 86.50 89 HIS A C 1
ATOM 680 O O . HIS A 1 89 ? 2.540 0.083 7.819 1.00 86.50 89 HIS A O 1
ATOM 686 N N . LYS A 1 90 ? 0.782 -0.497 6.526 1.00 88.94 90 LYS A N 1
ATOM 687 C CA . LYS A 1 90 ? -0.134 0.479 7.092 1.00 88.94 90 LYS A CA 1
ATOM 688 C C . LYS A 1 90 ? -0.336 0.258 8.589 1.00 88.94 90 LYS A C 1
ATOM 690 O O . LYS A 1 90 ? -0.165 1.201 9.349 1.00 88.94 90 LYS A O 1
ATOM 695 N N . HIS A 1 91 ? -0.568 -0.978 9.029 1.00 91.50 91 HIS A N 1
ATOM 696 C CA . HIS A 1 91 ? -0.708 -1.284 10.452 1.00 91.50 91 HIS A CA 1
ATOM 697 C C . HIS A 1 91 ? 0.534 -0.887 11.258 1.00 91.50 91 HIS A C 1
ATOM 699 O O . HIS A 1 91 ? 0.431 -0.233 12.289 1.00 91.50 91 HIS A O 1
ATOM 705 N N . ARG A 1 92 ? 1.729 -1.221 10.757 1.00 91.62 92 ARG A N 1
ATOM 706 C CA . ARG A 1 92 ? 2.990 -0.837 11.407 1.00 91.62 92 ARG A CA 1
ATOM 707 C C . ARG A 1 92 ? 3.154 0.678 11.498 1.00 91.62 92 ARG A C 1
ATOM 709 O O . ARG A 1 92 ? 3.669 1.166 12.496 1.00 91.62 92 ARG A O 1
ATOM 716 N N . ASN A 1 93 ? 2.740 1.405 10.461 1.00 91.62 93 ASN A N 1
ATOM 717 C CA . ASN A 1 93 ? 2.745 2.860 10.480 1.00 91.62 93 ASN A CA 1
ATOM 718 C C . ASN A 1 93 ? 1.785 3.404 11.548 1.00 91.62 93 ASN A C 1
ATOM 720 O O . ASN A 1 93 ? 2.211 4.246 12.327 1.00 91.62 93 ASN A O 1
ATOM 724 N N . LEU A 1 94 ? 0.566 2.866 11.662 1.00 94.19 94 LEU A N 1
ATOM 725 C CA . LEU A 1 94 ? -0.375 3.250 12.724 1.00 94.19 94 LEU A CA 1
ATOM 726 C C . LEU A 1 94 ? 0.220 3.013 14.122 1.00 94.19 94 LEU A C 1
ATOM 728 O O . LEU A 1 94 ? 0.210 3.914 14.956 1.00 94.19 94 LEU A O 1
ATOM 732 N N . LEU A 1 95 ? 0.799 1.830 14.359 1.00 96.00 95 LEU A N 1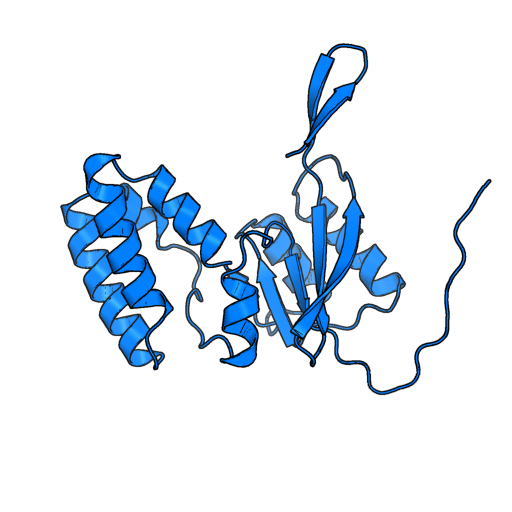
ATOM 733 C CA . LEU A 1 95 ? 1.427 1.481 15.640 1.00 96.00 95 LEU A CA 1
ATOM 734 C C . LEU A 1 95 ? 2.587 2.419 16.001 1.00 96.00 95 LEU A C 1
ATOM 736 O O . LEU A 1 95 ? 2.761 2.749 17.168 1.00 96.00 95 LEU A O 1
ATOM 740 N N . ALA A 1 96 ? 3.352 2.895 15.014 1.00 95.31 96 ALA A N 1
ATOM 741 C CA . ALA A 1 96 ? 4.450 3.835 15.244 1.00 95.31 96 ALA A CA 1
ATOM 742 C C . ALA A 1 96 ? 3.982 5.212 15.754 1.00 95.31 96 ALA A C 1
ATOM 744 O O . ALA A 1 96 ? 4.773 5.939 16.352 1.00 95.31 96 ALA A O 1
ATOM 745 N N . HIS A 1 97 ? 2.713 5.567 15.536 1.00 94.69 97 HIS A N 1
ATOM 746 C CA . HIS A 1 97 ? 2.101 6.796 16.046 1.00 94.69 97 HIS A CA 1
ATOM 747 C C . HIS A 1 97 ? 1.326 6.588 17.355 1.00 94.69 97 HIS A C 1
ATOM 749 O O . HIS A 1 97 ? 0.869 7.565 17.949 1.00 94.69 97 HIS A O 1
ATOM 755 N N . ALA A 1 98 ? 1.169 5.343 17.807 1.00 95.75 98 ALA A N 1
ATOM 756 C CA . ALA A 1 98 ? 0.331 4.988 18.941 1.00 95.75 98 ALA A CA 1
ATOM 757 C C . ALA A 1 98 ? 1.150 4.783 20.229 1.00 95.75 98 ALA A C 1
ATOM 759 O O . ALA A 1 98 ? 2.138 4.040 20.218 1.00 95.75 98 ALA A O 1
ATOM 760 N N . PRO A 1 99 ? 0.719 5.358 21.369 1.00 95.38 99 PRO A N 1
ATOM 761 C CA . PRO A 1 99 ? 1.241 4.981 22.680 1.00 95.38 99 PRO A CA 1
ATOM 762 C C . PRO A 1 99 ? 1.099 3.472 22.931 1.00 95.38 99 PRO A C 1
ATOM 764 O O . PRO A 1 99 ? 0.087 2.881 22.566 1.00 95.38 99 PRO A O 1
ATOM 767 N N . GLU A 1 100 ? 2.079 2.855 23.596 1.00 96.06 100 GLU A N 1
ATOM 768 C CA . GLU A 1 100 ? 2.145 1.394 23.787 1.00 96.06 100 GLU A CA 1
ATOM 769 C C . GLU A 1 100 ? 0.870 0.803 24.415 1.00 96.06 100 GLU A C 1
ATOM 771 O O . GLU A 1 100 ? 0.328 -0.176 23.914 1.00 96.06 100 GLU A O 1
ATOM 776 N N . HIS A 1 101 ? 0.318 1.463 25.437 1.00 96.50 101 HIS A N 1
ATOM 777 C CA . HIS A 1 101 ? -0.863 0.993 26.171 1.00 96.50 101 HIS A CA 1
ATOM 778 C C . HIS A 1 101 ? -2.169 0.934 25.356 1.00 96.50 101 HIS A C 1
ATOM 780 O O . HIS A 1 101 ? -3.145 0.369 25.840 1.00 96.50 101 HIS A O 1
ATOM 786 N N . VAL A 1 102 ? -2.220 1.522 24.153 1.00 96.56 102 VAL A N 1
ATOM 787 C CA . VAL A 1 102 ? -3.400 1.466 23.267 1.00 96.56 102 VAL A CA 1
ATOM 788 C C . VAL A 1 102 ? -3.161 0.644 21.996 1.00 96.56 102 VAL A C 1
ATOM 790 O O . VAL A 1 102 ? -4.041 0.573 21.141 1.00 96.56 102 VAL A O 1
ATOM 793 N N . GLN A 1 103 ? -1.987 0.023 21.833 1.00 97.06 103 GLN A N 1
ATOM 794 C CA . GLN A 1 103 ? -1.630 -0.688 20.597 1.00 97.06 103 GLN A CA 1
ATOM 795 C C . GLN A 1 103 ? -2.462 -1.953 20.347 1.00 97.06 103 GLN A C 1
ATOM 797 O O . GLN A 1 103 ? -2.749 -2.266 19.188 1.00 97.06 103 GLN A O 1
ATOM 802 N N . ASP A 1 104 ? -2.886 -2.650 21.401 1.00 97.75 104 ASP A N 1
ATOM 803 C CA . ASP A 1 104 ? -3.748 -3.831 21.269 1.00 97.75 104 ASP A CA 1
ATOM 804 C C . ASP A 1 104 ? -5.134 -3.436 20.745 1.00 97.75 104 ASP A C 1
ATOM 806 O O . ASP A 1 104 ? -5.597 -3.966 19.736 1.00 97.75 104 ASP A O 1
ATOM 810 N N . GLU A 1 105 ? -5.739 -2.406 21.341 1.00 97.94 105 GLU A N 1
ATOM 811 C CA . GLU A 1 105 ? -7.020 -1.849 20.894 1.00 97.94 105 GLU A CA 1
ATOM 812 C C . GLU A 1 105 ? -6.939 -1.302 19.458 1.00 97.94 105 GLU A C 1
ATOM 814 O O . GLU A 1 105 ? -7.843 -1.513 18.650 1.00 97.94 105 GLU A O 1
ATOM 819 N N . LEU A 1 106 ? -5.833 -0.637 19.108 1.00 97.44 106 LEU A N 1
ATOM 820 C CA . LEU A 1 106 ? -5.568 -0.178 17.741 1.00 97.44 106 LEU A CA 1
ATOM 821 C C . LEU A 1 106 ? -5.520 -1.339 16.751 1.00 97.44 106 LEU A C 1
ATOM 823 O O . LEU A 1 106 ? -6.070 -1.247 15.653 1.00 97.44 106 LEU A O 1
ATOM 827 N N . THR A 1 107 ? -4.855 -2.425 17.138 1.00 95.25 107 THR A N 1
ATOM 828 C CA . THR A 1 107 ? -4.741 -3.624 16.313 1.00 95.25 107 THR A CA 1
ATOM 829 C C . THR A 1 107 ? -6.112 -4.236 16.056 1.00 95.25 107 THR A C 1
ATOM 831 O O . THR A 1 107 ? -6.404 -4.613 14.921 1.00 95.25 107 THR A O 1
ATOM 834 N N . GLU A 1 108 ? -6.956 -4.328 17.080 1.00 97.00 108 GLU A N 1
ATOM 835 C CA . GLU A 1 108 ? -8.312 -4.866 16.965 1.00 97.00 108 GLU A CA 1
ATOM 836 C C . GLU A 1 108 ? -9.194 -3.993 16.072 1.00 97.00 108 GLU A C 1
ATOM 838 O O . GLU A 1 108 ? -9.735 -4.501 15.088 1.00 97.00 108 GLU A O 1
ATOM 843 N N . ASP A 1 109 ? -9.256 -2.684 16.332 1.00 95.75 109 ASP A N 1
ATOM 844 C CA . ASP A 1 109 ? -10.046 -1.746 15.526 1.00 95.75 109 ASP A CA 1
ATOM 845 C C . ASP A 1 109 ? -9.603 -1.749 14.054 1.00 95.75 109 ASP A C 1
ATOM 847 O O . ASP A 1 109 ? -10.422 -1.717 13.131 1.00 95.75 109 ASP A O 1
ATOM 851 N N . TYR A 1 110 ? -8.287 -1.781 13.814 1.00 93.44 110 TYR A N 1
ATOM 852 C CA . TYR A 1 110 ? -7.742 -1.804 12.462 1.00 93.44 110 TYR A CA 1
ATOM 853 C C . TYR A 1 110 ? -8.075 -3.114 11.743 1.00 93.44 110 TYR A C 1
ATOM 855 O O . TYR A 1 110 ? -8.447 -3.086 10.570 1.00 93.44 110 TYR A O 1
ATOM 863 N N . ARG A 1 111 ? -7.969 -4.260 12.431 1.00 90.25 111 ARG A N 1
ATOM 864 C CA . ARG A 1 111 ? -8.335 -5.572 11.875 1.00 90.25 111 ARG A CA 1
ATOM 865 C C . ARG A 1 111 ? -9.819 -5.639 11.546 1.00 90.25 111 ARG A C 1
ATOM 867 O O . ARG A 1 111 ? -10.155 -6.052 10.441 1.00 90.25 111 ARG A O 1
ATOM 874 N N . ASP A 1 112 ? -10.672 -5.213 12.470 1.00 90.06 112 ASP A N 1
ATOM 875 C CA . ASP A 1 112 ? -12.120 -5.168 12.276 1.00 90.06 112 ASP A CA 1
ATOM 876 C C . ASP A 1 112 ? -12.489 -4.363 11.019 1.00 90.06 112 ASP A C 1
ATOM 878 O O . ASP A 1 112 ? -13.288 -4.806 10.197 1.00 90.06 112 ASP A O 1
ATOM 882 N N . MET A 1 113 ? -11.824 -3.224 10.808 1.00 90.31 113 MET A N 1
ATOM 883 C CA . MET A 1 113 ? -12.004 -2.399 9.615 1.00 90.31 113 MET A CA 1
ATOM 884 C C . MET A 1 113 ? -11.540 -3.088 8.320 1.00 90.31 113 MET A C 1
ATOM 886 O O . MET A 1 113 ? -12.290 -3.089 7.350 1.00 90.31 113 MET A O 1
ATOM 890 N N . ILE A 1 114 ? -10.322 -3.645 8.255 1.00 85.62 114 ILE A N 1
ATOM 891 C CA . ILE A 1 114 ? -9.769 -4.166 6.983 1.00 85.62 114 ILE A CA 1
ATOM 892 C C . ILE A 1 114 ? -10.316 -5.537 6.569 1.00 85.62 114 ILE A C 1
ATOM 894 O O . ILE A 1 114 ? -10.140 -5.931 5.416 1.00 85.62 114 ILE A O 1
ATOM 898 N N . TYR A 1 115 ? -10.906 -6.290 7.500 1.00 83.44 115 TYR A N 1
ATOM 899 C CA . TYR A 1 115 ? -11.441 -7.628 7.236 1.00 83.44 115 TYR A CA 1
ATOM 900 C C . TYR A 1 115 ? -12.954 -7.664 7.027 1.00 83.44 115 TYR A C 1
ATOM 902 O O . TYR A 1 115 ? -13.471 -8.752 6.780 1.00 83.44 115 TYR A O 1
ATOM 910 N N . ALA A 1 116 ? -13.639 -6.518 7.081 1.00 85.44 116 ALA A N 1
ATOM 911 C CA . ALA A 1 116 ? -15.065 -6.443 6.793 1.00 85.44 116 ALA A CA 1
ATOM 912 C C . ALA A 1 116 ? -15.414 -7.013 5.403 1.00 85.44 116 ALA A C 1
ATOM 914 O O . ALA A 1 116 ? -14.573 -7.088 4.493 1.00 85.44 116 ALA A O 1
ATOM 915 N N . ASP A 1 117 ? -16.656 -7.467 5.254 1.00 81.88 117 ASP A N 1
ATOM 916 C CA . ASP A 1 117 ? -17.057 -8.272 4.101 1.00 81.88 117 ASP A CA 1
ATOM 917 C C . ASP A 1 117 ? -17.411 -7.405 2.895 1.00 81.88 117 ASP A C 1
ATOM 919 O O . ASP A 1 117 ? -17.194 -7.812 1.751 1.00 81.88 117 ASP A O 1
ATOM 923 N N . THR A 1 118 ? -17.886 -6.182 3.140 1.00 82.12 118 THR A N 1
ATOM 924 C CA . THR A 1 118 ? -18.307 -5.248 2.091 1.00 82.12 118 THR A CA 1
ATOM 925 C C . THR A 1 118 ? -17.556 -3.923 2.159 1.00 82.12 118 THR A C 1
ATOM 927 O O . THR A 1 118 ? -17.124 -3.482 3.224 1.00 82.12 118 THR A O 1
ATOM 930 N N . ALA A 1 119 ? -17.427 -3.249 1.013 1.00 80.00 119 ALA A N 1
ATOM 931 C CA . ALA A 1 119 ? -16.827 -1.916 0.951 1.00 80.00 119 ALA A CA 1
ATOM 932 C C . ALA A 1 119 ? -17.578 -0.902 1.839 1.00 80.00 119 ALA A C 1
ATOM 934 O O . ALA A 1 119 ? -16.948 -0.082 2.506 1.00 80.00 119 ALA A O 1
ATOM 935 N N . ASP A 1 120 ? -18.909 -1.012 1.911 1.00 84.75 120 ASP A N 1
ATOM 936 C CA . ASP A 1 120 ? -19.747 -0.161 2.759 1.00 84.75 120 ASP A CA 1
ATOM 937 C C . ASP A 1 120 ? -19.442 -0.359 4.248 1.00 84.75 120 ASP A C 1
ATOM 939 O O . ASP A 1 120 ? -19.303 0.616 4.991 1.00 84.75 120 ASP A O 1
ATOM 943 N N . GLU A 1 121 ? -19.278 -1.607 4.694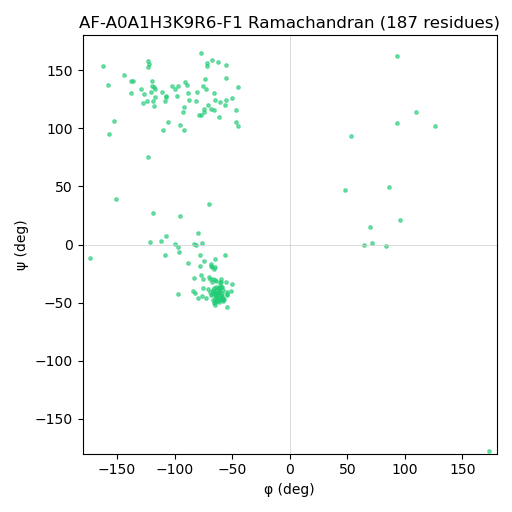 1.00 86.75 121 GLU A N 1
ATOM 944 C CA . GLU A 1 121 ? -18.879 -1.902 6.072 1.00 86.75 121 GLU A CA 1
ATOM 945 C C . GLU A 1 121 ? -17.470 -1.395 6.380 1.00 86.75 121 GLU A C 1
ATOM 947 O O . GLU A 1 121 ? -17.254 -0.822 7.453 1.00 86.75 121 GLU A O 1
ATOM 952 N N . VAL A 1 122 ? -16.518 -1.555 5.451 1.00 85.50 122 VAL A N 1
ATOM 953 C CA . VAL A 1 122 ? -15.170 -0.997 5.626 1.00 85.50 122 VAL A CA 1
ATOM 954 C C . VAL A 1 122 ? -15.250 0.518 5.801 1.00 85.50 122 VAL A C 1
ATOM 956 O O . VAL A 1 122 ? -14.622 1.061 6.709 1.00 85.50 122 VAL A O 1
ATOM 959 N N . GLU A 1 123 ? -16.056 1.211 4.995 1.00 87.31 123 GLU A N 1
ATOM 960 C CA . GLU A 1 123 ? -16.216 2.662 5.097 1.00 87.31 123 GLU A CA 1
ATOM 961 C C . GLU A 1 123 ? -16.874 3.084 6.418 1.00 87.31 123 GLU A C 1
ATOM 963 O O . GLU A 1 123 ? -16.437 4.041 7.067 1.00 87.31 123 GLU A O 1
ATOM 968 N N . GLN A 1 124 ? -17.901 2.359 6.865 1.00 90.62 124 GLN A N 1
ATOM 969 C CA . GLN A 1 124 ? -18.542 2.604 8.157 1.00 90.62 124 GLN A CA 1
ATOM 970 C C . GLN A 1 124 ? -17.558 2.427 9.320 1.00 90.62 124 GLN A C 1
ATOM 972 O O . GLN A 1 124 ? -17.454 3.310 10.185 1.00 90.62 124 GLN A O 1
ATOM 977 N N . LYS A 1 125 ? -16.796 1.328 9.322 1.00 92.56 125 LYS A N 1
ATOM 978 C CA . LYS A 1 125 ? -15.771 1.044 10.334 1.00 92.56 125 LYS A CA 1
ATOM 979 C C . LYS A 1 125 ? -14.622 2.041 10.263 1.00 92.56 125 LYS A C 1
ATOM 981 O O . LYS A 1 125 ? -14.177 2.505 11.308 1.00 92.56 125 LYS A O 1
ATOM 986 N N . ARG A 1 126 ? -14.216 2.482 9.069 1.00 92.06 126 ARG A N 1
ATOM 987 C CA . ARG A 1 126 ? -13.219 3.549 8.881 1.00 92.06 126 ARG A CA 1
ATOM 988 C C . ARG A 1 126 ? -13.668 4.854 9.526 1.00 92.06 126 ARG A C 1
ATOM 990 O O . ARG A 1 126 ? -12.905 5.466 10.271 1.00 92.06 126 ARG A O 1
ATOM 997 N N . LYS A 1 127 ? -14.919 5.271 9.310 1.00 93.50 127 LYS A N 1
ATOM 998 C CA . LYS A 1 127 ? -15.476 6.467 9.965 1.00 93.50 127 LYS A CA 1
ATOM 999 C C . LYS A 1 127 ? -15.496 6.317 11.489 1.00 93.50 127 LYS A C 1
ATOM 1001 O O . LYS A 1 127 ? -15.188 7.274 12.197 1.00 93.50 127 LYS A O 1
ATOM 1006 N N . ALA A 1 128 ? -15.856 5.140 12.003 1.00 95.44 128 ALA A N 1
ATOM 1007 C CA . ALA A 1 128 ? -15.841 4.865 13.441 1.00 95.44 128 ALA A CA 1
ATOM 1008 C C . ALA A 1 128 ? -14.422 4.905 14.026 1.00 95.44 128 ALA A C 1
ATOM 1010 O O . ALA A 1 128 ? -14.202 5.581 15.033 1.00 95.44 128 ALA A O 1
ATOM 1011 N N . PHE A 1 129 ? -13.466 4.268 13.347 1.00 95.50 129 PHE A N 1
ATOM 1012 C CA . PHE A 1 129 ? -12.046 4.295 13.671 1.00 95.50 129 PHE A CA 1
ATOM 1013 C C . PHE A 1 129 ? -11.547 5.738 13.762 1.00 95.50 129 PHE A C 1
ATOM 1015 O O . PHE A 1 129 ? -11.025 6.143 14.797 1.00 95.50 129 PHE A O 1
ATOM 1022 N N . LEU A 1 130 ? -11.763 6.548 12.720 1.00 95.19 130 LEU A N 1
ATOM 1023 C CA . LEU A 1 130 ? -11.297 7.935 12.687 1.00 95.19 130 LEU A CA 1
ATOM 1024 C C . LEU A 1 130 ? -11.872 8.752 13.845 1.00 95.19 130 LEU A C 1
ATOM 1026 O O . LEU A 1 130 ? -11.119 9.419 14.549 1.00 95.19 130 LEU A O 1
ATOM 1030 N N . ARG A 1 131 ? -13.181 8.657 14.116 1.00 95.94 131 ARG A N 1
ATOM 1031 C CA . ARG A 1 131 ? -13.803 9.362 15.253 1.00 95.94 131 ARG A CA 1
ATOM 1032 C C . ARG A 1 131 ? -13.156 8.989 16.588 1.00 95.94 131 ARG A C 1
ATOM 1034 O O . ARG A 1 131 ? -12.837 9.873 17.379 1.00 95.94 131 ARG A O 1
ATOM 1041 N N . LYS A 1 132 ? -12.954 7.693 16.833 1.00 96.69 132 LYS A N 1
ATOM 1042 C CA . LYS A 1 132 ? -12.352 7.175 18.068 1.00 96.69 132 LYS A CA 1
ATOM 1043 C C . LYS A 1 132 ? -10.897 7.625 18.213 1.00 96.69 132 LYS A C 1
ATOM 1045 O O . LYS A 1 132 ? -10.510 8.162 19.252 1.00 96.69 132 LYS A O 1
ATOM 1050 N N . TRP A 1 133 ? -10.102 7.448 17.163 1.00 96.38 133 TRP A N 1
ATOM 1051 C CA . TRP A 1 133 ? -8.670 7.719 17.195 1.00 96.38 133 TRP A CA 1
ATOM 1052 C C . TRP A 1 133 ? -8.344 9.209 17.119 1.00 96.38 133 TRP A C 1
ATOM 1054 O O . TRP A 1 133 ? -7.369 9.617 17.732 1.00 96.38 133 TRP A O 1
ATOM 1064 N N . HIS A 1 134 ? -9.187 10.064 16.532 1.00 95.50 134 HIS A N 1
ATOM 1065 C CA . HIS A 1 134 ? -9.016 11.517 16.663 1.00 95.50 134 HIS A CA 1
ATOM 1066 C C . HIS A 1 134 ? -9.100 11.993 18.121 1.00 95.50 134 HIS A C 1
ATOM 1068 O O . HIS A 1 134 ? -8.415 12.951 18.479 1.00 95.50 134 HIS A O 1
ATOM 1074 N N . LEU A 1 135 ? -9.907 11.326 18.956 1.00 95.50 135 LEU A N 1
ATOM 1075 C CA . LEU A 1 135 ? -10.038 11.637 20.382 1.00 95.50 135 LEU A CA 1
ATOM 1076 C C . LEU A 1 135 ? -8.920 11.002 21.220 1.00 95.50 135 LEU A C 1
ATOM 1078 O O . LEU A 1 135 ? -8.392 11.653 22.116 1.00 95.50 135 LEU A O 1
ATOM 1082 N N . LYS A 1 136 ? -8.551 9.746 20.934 1.00 95.56 136 LYS A N 1
ATOM 1083 C CA . LYS A 1 136 ? -7.524 9.014 21.698 1.00 95.56 136 LYS A CA 1
ATOM 1084 C C . LYS A 1 136 ? -6.093 9.394 21.319 1.00 95.56 136 LYS A C 1
ATOM 1086 O O . LYS A 1 136 ? -5.250 9.581 22.190 1.00 95.56 136 LYS A O 1
ATOM 1091 N N . CYS A 1 137 ? -5.799 9.472 20.024 1.00 95.94 137 CYS A N 1
ATOM 1092 C CA . CYS A 1 137 ? -4.479 9.798 19.501 1.00 95.94 137 CYS A CA 1
ATOM 1093 C C . CYS A 1 137 ? -4.583 10.349 18.073 1.00 95.94 137 CYS A C 1
ATOM 1095 O O . CYS A 1 137 ? -4.593 9.600 17.092 1.00 95.94 137 CYS A O 1
ATOM 1097 N N . ARG A 1 138 ? -4.618 11.680 17.952 1.00 94.94 138 ARG A N 1
ATOM 1098 C CA . ARG A 1 138 ? -4.746 12.374 16.663 1.00 94.94 138 ARG A CA 1
ATOM 1099 C C . ARG A 1 138 ? -3.724 11.901 15.621 1.00 94.94 138 ARG A C 1
ATOM 1101 O O . ARG A 1 138 ? -4.107 11.686 14.482 1.00 94.94 138 ARG A O 1
ATOM 1108 N N . ALA A 1 139 ? -2.474 11.654 16.020 1.00 94.31 139 ALA A N 1
ATOM 1109 C CA . ALA A 1 139 ? -1.428 11.181 15.111 1.00 94.31 139 ALA A CA 1
ATOM 1110 C C . ALA A 1 139 ? -1.770 9.835 14.444 1.00 94.31 139 ALA A C 1
ATOM 1112 O O . ALA A 1 139 ? -1.478 9.651 13.266 1.00 94.31 139 ALA A O 1
ATOM 1113 N N . VAL A 1 140 ? -2.432 8.914 15.156 1.00 95.19 140 VAL A N 1
ATOM 1114 C CA . VAL A 1 140 ? -2.903 7.644 14.579 1.00 95.19 140 VAL A CA 1
ATOM 1115 C C . VAL A 1 140 ? -3.968 7.907 13.519 1.00 95.19 140 VAL A C 1
ATOM 1117 O O . VAL A 1 140 ? -3.856 7.395 12.406 1.00 95.19 140 VAL A O 1
ATOM 1120 N N . ALA A 1 141 ? -4.970 8.731 13.834 1.00 94.31 141 ALA A N 1
ATOM 1121 C CA . ALA A 1 141 ? -6.043 9.058 12.897 1.00 94.31 141 ALA A CA 1
ATOM 1122 C C . ALA A 1 141 ? -5.523 9.796 11.653 1.00 94.31 141 ALA A C 1
ATOM 1124 O O . ALA A 1 141 ? -5.850 9.405 10.535 1.00 94.31 141 ALA A O 1
ATOM 1125 N N . ASP A 1 142 ? -4.650 10.786 11.836 1.00 92.19 142 ASP A N 1
ATOM 1126 C CA . ASP A 1 142 ? -4.037 11.537 10.739 1.00 92.19 142 ASP A CA 1
ATOM 1127 C C . ASP A 1 142 ? -3.159 10.615 9.878 1.00 92.19 142 ASP A C 1
ATOM 1129 O O . ASP A 1 142 ? -3.219 10.654 8.654 1.00 92.19 142 ASP A O 1
ATOM 1133 N N . SER A 1 143 ? -2.411 9.693 10.495 1.00 90.12 143 SER A N 1
ATOM 1134 C CA . SER A 1 143 ? -1.604 8.721 9.750 1.00 90.12 143 SER A CA 1
ATOM 1135 C C . SER A 1 143 ? -2.439 7.698 8.980 1.00 90.12 143 SER A C 1
ATOM 1137 O O . SER A 1 143 ? -1.912 7.063 8.064 1.00 90.12 143 SER A O 1
ATOM 1139 N N . LEU A 1 144 ? -3.734 7.532 9.290 1.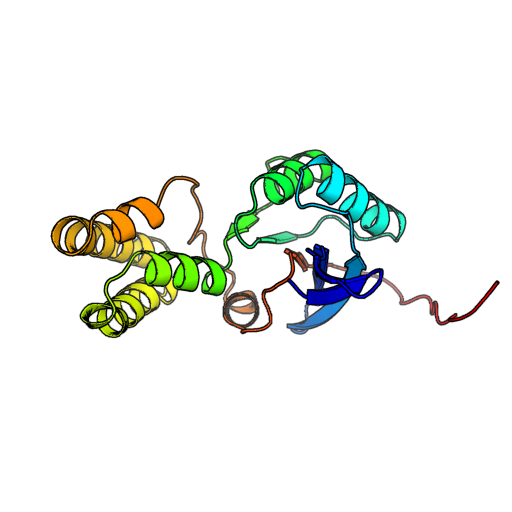00 87.50 144 LEU A N 1
ATOM 1140 C CA . LEU A 1 144 ? -4.630 6.673 8.519 1.00 87.50 144 LEU A CA 1
ATOM 1141 C C . LEU A 1 144 ? -4.916 7.264 7.126 1.00 87.50 144 LEU A C 1
ATOM 1143 O O . LEU A 1 144 ? -5.041 6.474 6.188 1.00 87.50 144 LEU A O 1
ATOM 1147 N N . GLY A 1 145 ? -4.907 8.594 6.950 1.00 70.88 145 GLY A N 1
ATOM 1148 C CA . GLY A 1 145 ? -5.322 9.253 5.704 1.00 70.88 145 GLY A CA 1
ATOM 1149 C C . GLY A 1 145 ? -4.355 10.290 5.109 1.00 70.88 145 GLY A C 1
ATOM 1150 O O . GLY A 1 145 ? -3.895 11.190 5.798 1.00 70.88 145 GLY A O 1
ATOM 1151 N N . SER A 1 146 ? -4.140 10.172 3.790 1.00 43.66 146 SER A N 1
ATOM 1152 C CA . SER A 1 146 ? -3.947 11.270 2.811 1.00 43.66 146 SER A CA 1
ATOM 1153 C C . SER A 1 146 ? -3.873 10.772 1.353 1.00 43.66 146 SER A C 1
ATOM 1155 O O . SER A 1 146 ? -3.983 11.583 0.445 1.00 43.66 146 SER A O 1
ATOM 1157 N N . LEU A 1 147 ? -3.753 9.461 1.104 1.00 43.06 147 LEU A N 1
ATOM 1158 C CA . LEU A 1 147 ? -3.905 8.861 -0.227 1.00 43.06 147 LEU A CA 1
ATOM 1159 C C . LEU A 1 147 ? -4.919 7.717 -0.159 1.00 43.06 147 LEU A C 1
ATOM 1161 O O . LEU A 1 147 ? -4.819 6.810 0.671 1.00 43.06 147 LEU A O 1
ATOM 1165 N N . GLU A 1 148 ? -5.952 7.873 -0.972 1.00 44.47 148 GLU A N 1
ATOM 1166 C CA . GLU A 1 148 ? -7.163 7.073 -1.083 1.00 44.47 148 GLU A CA 1
ATOM 1167 C C . GLU A 1 148 ? -6.849 5.624 -1.507 1.00 44.47 148 GLU A C 1
ATOM 1169 O O . GLU A 1 148 ? -5.808 5.363 -2.096 1.00 44.47 148 GLU A O 1
ATOM 1174 N N . SER A 1 149 ? -7.760 4.688 -1.202 1.00 44.06 149 SER A N 1
ATOM 1175 C CA . SER A 1 149 ? -7.728 3.242 -1.534 1.00 44.06 149 SER A CA 1
ATOM 1176 C C . SER A 1 149 ? -6.983 2.273 -0.583 1.00 44.06 149 SER A C 1
ATOM 1178 O O . SER A 1 149 ? -6.260 1.364 -0.985 1.00 44.06 149 SER A O 1
ATOM 1180 N N . THR A 1 150 ? -7.240 2.320 0.730 1.00 45.50 150 THR A N 1
ATOM 1181 C CA . THR A 1 150 ? -6.939 1.129 1.567 1.00 45.50 150 THR A CA 1
ATOM 1182 C C . THR A 1 150 ? -7.947 -0.009 1.374 1.00 45.50 150 THR A C 1
ATOM 1184 O O . THR A 1 150 ? -7.666 -1.130 1.797 1.00 45.50 150 THR A O 1
ATOM 1187 N N . ALA A 1 151 ? -9.099 0.251 0.747 1.00 44.50 151 ALA A N 1
ATOM 1188 C CA . ALA A 1 151 ? -10.219 -0.684 0.726 1.00 44.50 151 ALA A CA 1
ATOM 1189 C C . ALA A 1 151 ? -11.121 -0.588 -0.514 1.00 44.50 151 ALA A C 1
ATOM 1191 O O . ALA A 1 151 ? -12.332 -0.759 -0.401 1.00 44.50 151 ALA A O 1
ATOM 1192 N N . GLU A 1 152 ? -10.565 -0.375 -1.708 1.00 44.19 152 GLU A N 1
ATOM 1193 C CA . GLU A 1 152 ? -11.218 -1.047 -2.834 1.00 44.19 152 GLU A CA 1
ATOM 1194 C C . GLU A 1 152 ? -11.040 -2.540 -2.593 1.00 44.19 152 GLU A C 1
ATOM 1196 O O . GLU A 1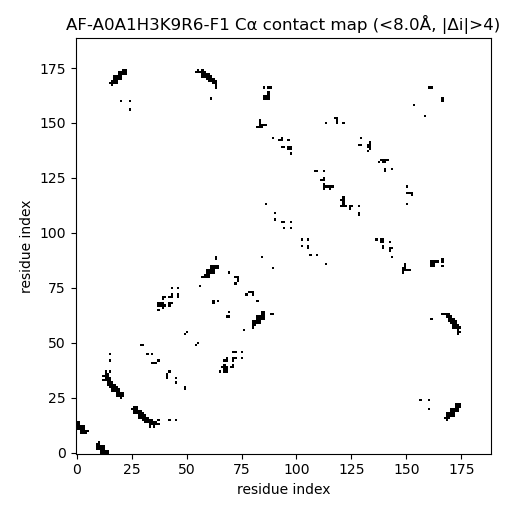 152 ? -9.937 -2.995 -2.276 1.00 44.19 152 GLU A O 1
ATOM 1201 N N . ALA A 1 153 ? -12.168 -3.251 -2.569 1.00 47.69 153 ALA A N 1
ATOM 1202 C CA . ALA A 1 153 ? -12.270 -4.625 -2.119 1.00 47.69 153 ALA A CA 1
ATOM 1203 C C . ALA A 1 153 ? -11.153 -5.459 -2.744 1.00 47.69 153 ALA A C 1
ATOM 1205 O O . ALA A 1 153 ? -11.188 -5.786 -3.927 1.00 47.69 153 ALA A O 1
ATOM 1206 N N . VAL A 1 154 ? -10.148 -5.794 -1.933 1.00 51.12 154 VAL A N 1
ATOM 1207 C CA . VAL A 1 154 ? -9.123 -6.752 -2.325 1.00 51.12 154 VAL A CA 1
ATOM 1208 C C . VAL A 1 154 ? -9.882 -8.015 -2.691 1.00 51.12 154 VAL A C 1
ATOM 1210 O O . VAL A 1 154 ? -10.584 -8.534 -1.809 1.00 51.12 154 VAL A O 1
ATOM 1213 N N . PRO A 1 155 ? -9.777 -8.508 -3.940 1.00 53.56 155 PRO A N 1
ATOM 1214 C CA . PRO A 1 155 ? -10.363 -9.784 -4.309 1.00 53.56 155 PRO A CA 1
ATOM 1215 C C . PRO A 1 155 ? -10.039 -10.795 -3.215 1.00 53.56 155 PRO A C 1
ATOM 1217 O O . PRO A 1 155 ? -8.917 -10.806 -2.702 1.00 53.56 155 PRO A O 1
ATOM 1220 N N . SER A 1 156 ? -11.012 -11.598 -2.790 1.00 55.91 156 SER A N 1
ATOM 1221 C CA . SER A 1 156 ? -10.839 -12.536 -1.668 1.00 55.91 156 SER A CA 1
ATOM 1222 C C . SER A 1 156 ? -9.571 -13.395 -1.826 1.00 55.91 156 SER A C 1
ATOM 1224 O O . SER A 1 156 ? -8.852 -13.637 -0.856 1.00 55.91 156 SER A O 1
ATOM 1226 N N . GLU A 1 157 ? -9.234 -13.721 -3.075 1.00 52.59 157 GLU A N 1
ATOM 1227 C CA . GLU A 1 157 ? -8.019 -14.393 -3.551 1.00 52.59 157 GLU A CA 1
ATOM 1228 C C . GLU A 1 157 ? -6.703 -13.698 -3.139 1.00 52.59 157 GLU A C 1
ATOM 1230 O O . GLU A 1 157 ? -5.691 -14.351 -2.882 1.00 52.59 157 GLU A O 1
ATOM 1235 N N . LEU A 1 158 ? -6.702 -12.367 -3.026 1.00 53.56 158 LEU A N 1
ATOM 1236 C CA . LEU A 1 158 ? -5.542 -11.536 -2.697 1.00 53.56 158 LEU A CA 1
ATOM 1237 C C . LEU A 1 158 ? -5.459 -11.163 -1.200 1.00 53.56 158 LEU A C 1
ATOM 1239 O O . LEU A 1 158 ? -4.461 -10.574 -0.766 1.00 53.56 158 LEU A O 1
ATOM 1243 N N . ARG A 1 159 ? -6.429 -11.567 -0.361 1.00 58.78 159 ARG A N 1
ATOM 1244 C CA . ARG A 1 159 ? -6.401 -11.305 1.097 1.00 58.78 159 ARG A CA 1
ATOM 1245 C C . ARG A 1 159 ? -5.206 -11.978 1.793 1.00 58.78 159 ARG A C 1
ATOM 1247 O O . ARG A 1 159 ? -4.534 -11.353 2.614 1.00 58.78 159 ARG A O 1
ATOM 1254 N N . SER A 1 160 ? -4.860 -13.216 1.426 1.00 53.03 160 SER A N 1
ATOM 1255 C CA . SER A 1 160 ? -3.671 -13.929 1.951 1.00 53.03 160 SER A CA 1
ATOM 1256 C C . SER A 1 160 ? -2.350 -13.272 1.511 1.00 53.03 160 SER A C 1
ATOM 1258 O O . SER A 1 160 ? -1.321 -13.300 2.197 1.00 53.03 160 SER A O 1
ATOM 1260 N N . ALA A 1 161 ? -2.389 -12.639 0.340 1.00 51.53 161 ALA A N 1
ATOM 1261 C CA . ALA A 1 161 ? -1.291 -11.929 -0.276 1.00 51.53 161 ALA A CA 1
ATOM 1262 C C . ALA A 1 161 ? -1.023 -10.567 0.381 1.00 51.53 161 ALA A C 1
ATOM 1264 O O . ALA A 1 161 ? 0.138 -10.154 0.370 1.00 51.53 161 ALA A O 1
ATOM 1265 N N . ASN A 1 162 ? -2.049 -9.920 0.939 1.00 53.66 162 ASN A N 1
ATOM 1266 C CA . ASN A 1 162 ? -1.993 -8.598 1.570 1.00 53.66 162 ASN A CA 1
ATOM 1267 C C . ASN A 1 162 ? -1.635 -8.650 3.075 1.00 53.66 162 ASN A C 1
ATOM 1269 O O . ASN A 1 162 ? -1.207 -7.658 3.654 1.00 53.66 162 ASN A O 1
ATOM 1273 N N . THR A 1 163 ? -1.743 -9.822 3.706 1.00 48.53 163 THR A N 1
ATOM 1274 C CA . THR A 1 163 ? -1.619 -10.007 5.169 1.00 48.53 163 THR A CA 1
ATOM 1275 C C . THR A 1 163 ? -0.331 -10.714 5.600 1.00 48.53 163 THR A C 1
ATOM 1277 O O . THR A 1 163 ? 0.007 -10.773 6.784 1.00 48.53 163 THR A O 1
ATOM 1280 N N . SER A 1 164 ? 0.441 -11.241 4.647 1.00 44.84 164 SER A N 1
ATOM 1281 C CA . SER A 1 164 ? 1.667 -11.977 4.952 1.00 44.84 164 SER A CA 1
ATOM 1282 C C . SER A 1 164 ? 2.823 -11.060 5.370 1.00 44.84 164 SER A C 1
ATOM 1284 O O . SER A 1 164 ? 3.132 -10.083 4.691 1.00 44.84 164 SER A O 1
ATOM 1286 N N . ARG A 1 165 ? 3.562 -11.440 6.424 1.00 38.81 165 ARG A N 1
ATOM 1287 C CA . ARG A 1 165 ? 4.786 -10.753 6.907 1.00 38.81 165 ARG A CA 1
ATOM 1288 C C . ARG A 1 165 ? 5.898 -10.603 5.846 1.00 38.81 165 ARG A C 1
ATOM 1290 O O . ARG A 1 165 ? 6.875 -9.898 6.085 1.00 38.81 165 ARG A O 1
ATOM 1297 N N . SER A 1 166 ? 5.759 -11.247 4.683 1.00 36.75 166 SER A N 1
ATOM 1298 C CA . SER A 1 166 ? 6.675 -11.146 3.541 1.00 36.75 166 SER A CA 1
ATOM 1299 C C . SER A 1 166 ? 6.449 -9.912 2.656 1.00 36.75 166 SER A C 1
ATOM 1301 O O . SER A 1 166 ? 7.173 -9.759 1.678 1.00 36.75 166 SER A O 1
ATOM 1303 N N . CYS A 1 167 ? 5.480 -9.038 2.952 1.00 37.66 167 CYS A N 1
ATOM 1304 C CA . CYS A 1 167 ? 5.129 -7.870 2.126 1.00 37.66 167 CYS A CA 1
ATOM 1305 C C . CYS A 1 167 ? 6.174 -6.734 2.113 1.00 37.66 167 CYS A C 1
ATOM 1307 O O . CYS A 1 167 ? 5.795 -5.576 2.068 1.00 37.66 167 CYS A O 1
ATOM 1309 N N . ARG A 1 168 ? 7.481 -7.021 2.163 1.00 32.25 168 ARG A N 1
ATOM 1310 C CA . ARG A 1 168 ? 8.564 -6.026 1.995 1.00 32.25 168 ARG A CA 1
ATOM 1311 C C . ARG A 1 168 ? 8.849 -5.670 0.523 1.00 32.25 168 ARG A C 1
ATOM 1313 O O . ARG A 1 168 ? 9.866 -5.050 0.250 1.00 32.25 168 ARG A O 1
ATOM 1320 N N . ALA A 1 169 ? 7.999 -6.106 -0.401 1.00 36.31 169 ALA A N 1
ATOM 1321 C CA . ALA A 1 169 ? 8.206 -5.998 -1.837 1.00 36.31 169 ALA A CA 1
ATOM 1322 C C . ALA A 1 169 ? 6.921 -5.542 -2.523 1.00 36.31 169 ALA A C 1
ATOM 1324 O O . ALA A 1 169 ? 5.836 -6.012 -2.161 1.00 36.31 169 ALA A O 1
ATOM 1325 N N . SER A 1 170 ? 7.075 -4.680 -3.524 1.00 41.53 170 SER A N 1
ATOM 1326 C CA . SER A 1 170 ? 6.027 -4.305 -4.466 1.00 41.53 170 SER A CA 1
ATOM 1327 C C . SER A 1 170 ? 5.489 -5.577 -5.103 1.00 41.53 170 SER A C 1
ATOM 1329 O O . SER A 1 170 ? 6.252 -6.407 -5.609 1.00 41.53 170 SER A O 1
ATOM 1331 N N . LYS A 1 171 ? 4.183 -5.786 -5.004 1.00 45.72 171 LYS A N 1
ATOM 1332 C CA . LYS A 1 171 ? 3.549 -7.005 -5.484 1.00 45.72 171 LYS A CA 1
ATOM 1333 C C . LYS A 1 171 ? 2.961 -6.772 -6.861 1.00 45.72 171 LYS A C 1
ATOM 1335 O O . LYS A 1 171 ? 2.190 -5.837 -7.002 1.00 45.72 171 LYS A O 1
ATOM 1340 N N . VAL A 1 172 ? 3.295 -7.617 -7.829 1.00 40.84 172 VAL A N 1
ATOM 1341 C CA . VAL A 1 172 ? 2.829 -7.521 -9.222 1.00 40.84 172 VAL A CA 1
ATOM 1342 C C . VAL A 1 172 ? 2.158 -8.855 -9.578 1.00 40.84 172 VAL A C 1
ATOM 1344 O O . VAL A 1 172 ? 2.766 -9.905 -9.395 1.00 40.84 172 VAL A O 1
ATOM 1347 N N . ARG A 1 173 ? 0.890 -8.873 -10.008 1.00 39.09 173 ARG A N 1
ATOM 1348 C CA . ARG A 1 173 ? 0.240 -10.107 -10.506 1.00 39.09 173 ARG A CA 1
ATOM 1349 C C . ARG A 1 173 ? 0.510 -10.255 -12.001 1.00 39.09 173 ARG A C 1
ATOM 1351 O O . ARG A 1 173 ? 0.157 -9.362 -12.752 1.00 39.09 173 ARG A O 1
ATOM 1358 N N . GLU A 1 174 ? 1.071 -11.380 -12.424 1.00 34.34 174 GLU A N 1
ATOM 1359 C CA . GLU A 1 174 ? 1.288 -11.709 -13.839 1.00 34.34 174 GLU A CA 1
ATOM 1360 C C . GLU A 1 174 ? 0.225 -12.714 -14.319 1.00 34.34 174 GLU A C 1
ATOM 1362 O O . GLU A 1 174 ? -0.094 -13.680 -13.614 1.00 34.34 174 GLU A O 1
ATOM 1367 N N . LEU A 1 175 ? -0.333 -12.489 -15.513 1.00 29.95 175 LEU A N 1
ATOM 1368 C CA . LEU A 1 175 ? -1.162 -13.456 -16.232 1.00 29.95 175 LEU A CA 1
ATOM 1369 C C . LEU A 1 175 ? -0.390 -13.944 -17.463 1.00 29.95 175 LEU A C 1
ATOM 1371 O O . LEU A 1 175 ? -0.428 -13.296 -18.504 1.00 29.95 175 LEU A O 1
ATOM 1375 N N . GLU A 1 176 ? 0.254 -15.104 -17.396 1.00 31.72 176 GLU A N 1
ATOM 1376 C CA . GLU A 1 176 ? 0.677 -15.766 -18.630 1.00 31.72 176 GLU A CA 1
ATOM 1377 C C . GLU A 1 176 ? -0.408 -16.733 -19.105 1.00 31.72 176 GLU A C 1
ATOM 1379 O O . GLU A 1 176 ? -0.760 -17.709 -18.437 1.00 31.72 176 GLU A O 1
ATOM 1384 N N . SER A 1 177 ? -0.930 -16.467 -20.299 1.00 30.52 177 SER A N 1
ATOM 1385 C CA . SER A 1 177 ? -1.407 -17.507 -21.201 1.00 30.52 177 SER A CA 1
ATOM 1386 C C . SER A 1 177 ? -0.275 -17.834 -22.174 1.00 30.52 177 SER A C 1
ATOM 1388 O O . SER A 1 177 ? -0.067 -17.091 -23.128 1.00 30.52 177 SER A O 1
ATOM 1390 N N . GLY A 1 178 ? 0.423 -18.950 -21.953 1.00 26.38 178 GLY A N 1
ATOM 1391 C CA . GLY A 1 178 ? 1.229 -19.593 -22.996 1.00 26.38 178 GLY A CA 1
ATOM 1392 C C . GLY A 1 178 ? 2.693 -19.856 -22.650 1.00 26.38 178 GLY A C 1
ATOM 1393 O O . GLY A 1 178 ? 3.532 -18.985 -22.791 1.00 26.38 178 GLY A O 1
ATOM 1394 N N . SER A 1 179 ? 2.973 -21.123 -22.328 1.00 27.44 179 SER A N 1
ATOM 1395 C CA . SER A 1 179 ? 4.248 -21.832 -22.513 1.00 27.44 179 SER A CA 1
ATOM 1396 C C . SER A 1 179 ? 5.523 -21.189 -21.946 1.00 27.44 179 SER A C 1
ATOM 1398 O O . SER A 1 179 ? 6.259 -20.500 -22.645 1.00 27.44 179 SER A O 1
ATOM 1400 N N . LEU A 1 180 ? 5.860 -21.597 -20.718 1.00 31.05 180 LEU A N 1
ATOM 1401 C CA . LEU A 1 180 ? 7.188 -21.496 -20.108 1.00 31.05 180 LEU A CA 1
ATOM 1402 C C . LEU A 1 180 ? 8.296 -21.941 -21.083 1.00 31.05 180 LEU A C 1
ATOM 1404 O O . LEU A 1 180 ? 8.546 -23.134 -21.267 1.00 31.05 180 LEU A O 1
ATOM 1408 N N . GLY A 1 181 ? 8.994 -20.976 -21.677 1.00 25.58 181 GLY A N 1
ATOM 1409 C CA . GLY A 1 181 ? 10.325 -21.178 -22.231 1.00 25.58 181 GLY A CA 1
ATOM 1410 C C . GLY A 1 181 ? 11.334 -21.198 -21.086 1.00 25.58 181 GLY A C 1
ATOM 1411 O O . GLY A 1 181 ? 11.557 -20.185 -20.430 1.00 25.58 181 GLY A O 1
ATOM 1412 N N . ASN A 1 182 ? 11.922 -22.365 -20.821 1.00 31.61 182 ASN A N 1
ATOM 1413 C CA . ASN A 1 182 ? 13.039 -22.544 -19.893 1.00 31.61 182 ASN A CA 1
ATOM 1414 C C . ASN A 1 182 ? 14.132 -21.488 -20.131 1.00 31.61 182 ASN A C 1
ATOM 1416 O O . ASN A 1 182 ? 14.815 -21.544 -21.149 1.00 31.61 182 ASN A O 1
ATOM 1420 N N . CYS A 1 183 ? 14.381 -20.611 -19.158 1.00 26.72 183 CYS A N 1
ATOM 1421 C CA . CYS A 1 183 ? 15.636 -19.866 -19.087 1.00 26.72 183 CYS A CA 1
ATOM 1422 C C . CYS A 1 183 ? 16.301 -20.131 -17.738 1.00 26.72 183 CYS A C 1
ATOM 1424 O O . CYS A 1 183 ? 16.264 -19.343 -16.795 1.00 26.72 183 CYS A O 1
ATOM 1426 N N . ASN A 1 184 ? 16.863 -21.332 -17.652 1.00 30.23 184 ASN A N 1
ATOM 1427 C CA . ASN A 1 184 ? 17.841 -21.701 -16.654 1.00 30.23 184 ASN A CA 1
ATOM 1428 C C . ASN A 1 184 ? 19.206 -21.417 -17.288 1.00 30.23 184 ASN A C 1
ATOM 1430 O O . ASN A 1 184 ? 19.668 -22.231 -18.080 1.00 30.23 184 ASN A O 1
ATOM 1434 N N . GLN A 1 185 ? 19.839 -20.282 -16.989 1.00 30.19 185 GLN A N 1
ATOM 1435 C CA . GLN A 1 185 ? 21.297 -20.200 -17.068 1.00 30.19 185 GLN A CA 1
ATOM 1436 C C . GLN A 1 185 ? 21.851 -19.145 -16.113 1.00 30.19 185 GLN A C 1
ATOM 1438 O O . GLN A 1 185 ? 21.732 -17.935 -16.280 1.00 30.19 185 GLN A O 1
ATOM 1443 N N . ILE A 1 186 ? 22.435 -19.697 -15.059 1.00 31.20 186 ILE A N 1
ATOM 1444 C CA . ILE A 1 186 ? 23.263 -19.066 -14.052 1.00 31.20 186 ILE A CA 1
ATOM 1445 C C . ILE A 1 186 ? 24.709 -19.181 -14.566 1.00 31.20 186 ILE A C 1
ATOM 1447 O O . ILE A 1 186 ? 25.084 -20.253 -15.040 1.00 31.20 186 ILE A O 1
ATOM 1451 N N . ASN A 1 187 ? 25.491 -18.111 -14.377 1.00 29.83 187 ASN A N 1
ATOM 1452 C CA . ASN A 1 187 ? 26.963 -17.990 -14.395 1.00 29.83 187 ASN A CA 1
ATOM 1453 C C . ASN A 1 187 ? 27.604 -17.236 -15.575 1.00 29.83 187 ASN A C 1
ATOM 1455 O O . ASN A 1 187 ? 27.702 -17.747 -16.682 1.00 29.83 187 ASN A O 1
ATOM 1459 N N . GLY A 1 188 ? 28.207 -16.093 -15.225 1.00 28.94 188 GLY A N 1
ATOM 1460 C CA . GLY A 1 188 ? 29.669 -15.965 -15.219 1.00 28.94 188 GLY A CA 1
ATOM 1461 C C . GLY A 1 188 ? 30.333 -15.416 -16.479 1.00 28.94 188 GLY A C 1
ATOM 1462 O O . GLY A 1 188 ? 30.565 -16.163 -17.422 1.00 28.94 188 GLY A O 1
ATOM 1463 N N . SER A 1 189 ? 30.757 -14.151 -16.415 1.00 30.83 189 SER A N 1
ATOM 1464 C CA . SER A 1 189 ? 32.069 -13.624 -16.843 1.00 30.83 189 SER A CA 1
ATOM 1465 C C . SER A 1 189 ? 32.242 -12.222 -16.269 1.00 30.83 189 SER A C 1
ATOM 1467 O O . SER A 1 189 ? 31.282 -11.432 -16.404 1.00 30.83 189 SER A O 1
#

InterPro domains:
  IPR001207 Transposase, mutator type [PF00872] (1-145)
  IPR001207 Transposase, mutator type [PTHR33217] (2-145)

Organism: NCBI:txid1244108

Foldseek 3Di:
DDFDQDPNDTDDFDKAWEWEQEPVRDIDTQDIGGQRDLALVSLLVVVVVSVVVVFDAFQEKEDQPRPSNVNSNCVPRNPPHHYAYQLVSLLVQLLVQDDPVCNVVSVVLSCQLLPDDDLVSNVVSLVVSLVVCCVVGVSSNPSNDDDDHNDPPDPPSCPVVRPDPPPPHIYGYGDDDDDDDDDDDDDDD

Radius of gyration: 18.65 Å; Cα contacts (8 Å, |Δi|>4): 262; chains: 1; bounding box: 55×35×49 Å